Protein AF-A0A401PU73-F1 (afdb_monomer_lite)

Radius of gyration: 29.53 Å; chains: 1; bounding box: 86×48×71 Å

Sequence (253 aa):
MLCCGSWLEEDVGLSEEEKIQRYSVLSELYDLIGFHRKATFFKRVAAMQCVTPSIADPGWRACYKLLLETLPGCSLSLDPQDFSKGAHKGWPAVQMRLLHELVYASRRMGNPALAVRHLSFLLQTMLDFLSDQEKKEVSQSLENYTTKCPGTMEIIALPDGVKLPPVPLTKLPIVRSVMLLSLPPNLRPLKIKNTLSQSMSSKSPFIYSPIIAHNRGEERSKKIDFQWVQGDVCEVQLMVYNPMPFELRVENM

InterPro domains:
  IPR013935 Trs120/TRAPPC9 [PTHR21512] (14-253)
  IPR058564 Trs120/TRAPPC9, TPR region [PF26251] (15-145)

Foldseek 3Di:
DPPPVVVVVVCPPDDLVVQLVVLQVQLVVCVVVVVLLSSLVSLLVSLVSQAPPVDPDRPLVSSLVSLVVSQVSQVHDLDPVPLDPDDDDHDLVVNLVSLVSNLVSCVVVVNLQSNLQSLLVCCSRNVVVDDLVRLVVSVVSNVVSCVVPNHDQDWDADPVRDTRGHRDSQVPWAWPDKDWDAPDPVPADDPPDPPCPVDDPDDDVDPDDPCPPDCPDDPPDPDDPGDDDPPDDTDMDIDTDGSHPDDDDDDDD

Structure (mmCIF, N/CA/C/O backbone):
data_AF-A0A401PU73-F1
#
_entry.id   AF-A0A401PU73-F1
#
loop_
_atom_site.group_PDB
_atom_site.id
_atom_site.type_symbol
_atom_site.label_atom_id
_atom_site.label_alt_id
_atom_site.label_comp_id
_atom_site.label_asym_id
_atom_site.label_entity_id
_atom_site.label_seq_id
_atom_site.pdbx_PDB_ins_code
_atom_site.Cartn_x
_atom_site.Cartn_y
_atom_site.Cartn_z
_atom_site.occupancy
_atom_site.B_iso_or_equiv
_atom_site.auth_seq_id
_atom_site.auth_comp_id
_atom_site.auth_asym_id
_atom_site.auth_atom_id
_atom_site.pdbx_PDB_model_num
ATOM 1 N N . MET A 1 1 ? 25.160 -7.910 -0.073 1.00 41.50 1 MET A N 1
ATOM 2 C CA . MET A 1 1 ? 24.772 -6.784 -0.953 1.00 41.50 1 MET A CA 1
ATOM 3 C C . MET A 1 1 ? 25.978 -6.274 -1.765 1.00 41.50 1 MET A C 1
ATOM 5 O O . MET A 1 1 ? 26.080 -5.084 -1.997 1.00 41.50 1 MET A O 1
ATOM 9 N N . LEU A 1 2 ? 26.896 -7.154 -2.209 1.00 34.41 2 LEU A N 1
ATOM 10 C CA . LEU A 1 2 ? 28.201 -6.750 -2.775 1.00 34.41 2 LEU A CA 1
ATOM 11 C C . LEU A 1 2 ? 28.481 -7.259 -4.206 1.00 34.41 2 LEU A C 1
ATOM 13 O O . LEU A 1 2 ? 29.552 -7.003 -4.729 1.00 34.41 2 LEU A O 1
ATOM 17 N N . CYS A 1 3 ? 27.531 -7.917 -4.880 1.00 36.47 3 CYS A N 1
ATOM 18 C CA . CYS A 1 3 ? 27.738 -8.420 -6.254 1.00 36.47 3 CYS A CA 1
ATOM 19 C C . CYS A 1 3 ? 26.967 -7.638 -7.331 1.00 36.47 3 CYS A C 1
ATOM 21 O O . CYS A 1 3 ? 26.752 -8.161 -8.418 1.00 36.47 3 CYS A O 1
ATOM 23 N N . CYS A 1 4 ? 26.497 -6.422 -7.033 1.00 44.56 4 CYS A N 1
ATOM 24 C CA . CYS A 1 4 ? 25.738 -5.621 -8.002 1.00 44.56 4 CYS A CA 1
ATOM 25 C C . CYS A 1 4 ? 26.596 -4.593 -8.760 1.00 44.56 4 CYS A C 1
ATOM 27 O O . CYS A 1 4 ? 26.143 -4.074 -9.772 1.00 44.56 4 CYS A O 1
ATOM 29 N N . GLY A 1 5 ? 27.812 -4.301 -8.282 1.00 39.12 5 GLY A N 1
ATOM 30 C CA . GLY A 1 5 ? 28.681 -3.281 -8.881 1.00 39.12 5 GLY A CA 1
ATOM 31 C C . GLY A 1 5 ? 29.238 -3.674 -10.249 1.00 39.12 5 GLY A C 1
ATOM 32 O O . GLY A 1 5 ? 29.300 -2.837 -11.136 1.00 39.12 5 GLY A O 1
ATOM 33 N N . SER A 1 6 ? 29.550 -4.953 -10.456 1.00 40.78 6 SER A N 1
ATOM 34 C CA . SER A 1 6 ? 30.208 -5.431 -11.679 1.00 40.78 6 SER A CA 1
ATOM 35 C C . SER A 1 6 ? 29.290 -5.570 -12.900 1.00 40.78 6 SER A C 1
ATOM 37 O O . SER A 1 6 ? 29.789 -5.641 -14.012 1.00 40.78 6 SER A O 1
ATOM 39 N N . TRP A 1 7 ? 27.962 -5.576 -12.732 1.00 48.53 7 TRP A N 1
ATOM 40 C CA . TRP A 1 7 ? 27.023 -5.622 -13.869 1.00 48.53 7 TRP A CA 1
ATOM 41 C C . TRP A 1 7 ? 26.697 -4.236 -14.438 1.00 48.53 7 TRP A C 1
ATOM 43 O O . TRP A 1 7 ? 26.284 -4.136 -15.586 1.00 48.53 7 TRP A O 1
ATOM 53 N N . LEU A 1 8 ? 26.894 -3.172 -13.652 1.00 49.97 8 LEU A N 1
ATOM 54 C CA . LEU A 1 8 ? 26.668 -1.791 -14.097 1.00 49.97 8 LEU A CA 1
ATOM 55 C C . LEU A 1 8 ? 27.802 -1.271 -14.997 1.00 49.97 8 LEU A C 1
ATOM 57 O O . LEU A 1 8 ? 27.588 -0.331 -15.756 1.00 49.97 8 LEU A O 1
ATOM 61 N N . GLU A 1 9 ? 28.991 -1.879 -14.939 1.00 46.25 9 GLU A N 1
ATOM 62 C CA . GLU A 1 9 ? 30.140 -1.498 -15.775 1.00 46.25 9 GLU A CA 1
ATOM 63 C C . GLU A 1 9 ? 30.019 -1.984 -17.235 1.00 46.25 9 GLU A C 1
ATOM 65 O O . GLU A 1 9 ? 30.683 -1.437 -18.111 1.00 46.25 9 GLU A O 1
ATOM 70 N N . GLU A 1 10 ? 29.128 -2.940 -17.533 1.00 52.47 10 GLU A N 1
ATOM 71 C CA . GLU A 1 10 ? 28.855 -3.419 -18.903 1.00 52.47 10 GLU A CA 1
ATOM 72 C C . GLU A 1 10 ? 27.780 -2.607 -19.656 1.00 52.47 10 GLU A C 1
ATOM 74 O O . GLU A 1 10 ? 27.512 -2.885 -20.824 1.00 52.47 10 GLU A O 1
ATOM 79 N N . ASP A 1 11 ? 27.158 -1.603 -19.028 1.00 56.19 11 ASP A N 1
ATOM 80 C CA . ASP A 1 11 ? 26.091 -0.784 -19.638 1.00 56.19 11 ASP A CA 1
ATOM 81 C C . ASP A 1 11 ? 26.628 0.457 -20.391 1.00 56.19 11 ASP A C 1
ATOM 83 O O . ASP A 1 11 ? 25.865 1.342 -20.800 1.00 56.19 11 ASP A O 1
ATOM 87 N N . VAL A 1 12 ? 27.949 0.545 -20.582 1.00 55.62 12 VAL A N 1
ATOM 88 C CA . VAL A 1 12 ? 28.611 1.650 -21.287 1.00 55.62 12 VAL A CA 1
ATOM 89 C C . VAL A 1 12 ? 28.296 1.570 -22.786 1.00 55.62 12 VAL A C 1
ATOM 91 O O . VAL A 1 12 ? 28.894 0.789 -23.518 1.00 55.62 12 VAL A O 1
ATOM 94 N N . GLY A 1 13 ? 27.354 2.400 -23.242 1.00 70.12 13 GLY A N 1
ATOM 95 C CA . GLY A 1 13 ? 27.014 2.579 -24.661 1.00 70.12 13 GLY A CA 1
ATOM 96 C C . GLY A 1 13 ? 25.587 2.193 -25.061 1.00 70.12 13 GLY A C 1
ATOM 97 O O . GLY A 1 13 ? 25.205 2.472 -26.192 1.00 70.12 13 GLY A O 1
ATOM 98 N N . LEU A 1 14 ? 24.798 1.601 -24.157 1.00 78.56 14 LEU A N 1
ATOM 99 C CA . LEU A 1 14 ? 23.389 1.269 -24.411 1.00 78.56 14 LEU A CA 1
ATOM 100 C C . LEU A 1 14 ? 22.472 2.481 -24.205 1.00 78.56 14 LEU A C 1
ATOM 102 O O . LEU A 1 14 ? 22.686 3.272 -23.276 1.00 78.56 14 LEU A O 1
ATOM 106 N N . SER A 1 15 ? 21.414 2.580 -25.015 1.00 85.56 15 SER A N 1
ATOM 107 C CA . SER A 1 15 ? 20.316 3.523 -24.771 1.00 85.56 15 SER A CA 1
ATOM 108 C C . SER A 1 15 ? 19.558 3.158 -23.492 1.00 85.56 15 SER A C 1
ATOM 110 O O . SER A 1 15 ? 19.555 2.005 -23.055 1.00 85.56 15 SER A O 1
ATOM 112 N N . GLU A 1 16 ? 18.863 4.121 -22.891 1.00 85.56 16 GLU A N 1
ATOM 113 C CA . GLU A 1 16 ? 18.059 3.868 -21.689 1.00 85.56 16 GLU A CA 1
ATOM 114 C C . GLU A 1 16 ? 16.926 2.862 -21.959 1.00 85.56 16 GLU A C 1
ATOM 116 O O . GLU A 1 16 ? 16.656 1.991 -21.131 1.00 85.56 16 GLU A O 1
ATOM 121 N N . GLU A 1 17 ? 16.323 2.892 -23.150 1.00 86.69 17 GLU A N 1
ATOM 122 C CA . GLU A 1 17 ? 15.315 1.917 -23.579 1.00 86.69 17 GLU A CA 1
ATOM 123 C C . GLU A 1 17 ? 15.886 0.497 -23.651 1.00 86.69 17 GLU A C 1
ATOM 125 O O . GLU A 1 17 ? 15.244 -0.455 -23.202 1.00 86.69 17 GLU A O 1
ATOM 130 N N . GLU A 1 18 ? 17.108 0.349 -24.165 1.00 90.06 18 GLU A N 1
ATOM 131 C CA . GLU A 1 18 ? 17.790 -0.944 -24.262 1.00 90.06 18 GLU A CA 1
ATOM 132 C C . GLU A 1 18 ? 18.130 -1.487 -22.873 1.00 90.06 18 GLU A C 1
ATOM 134 O O . GLU A 1 18 ? 17.959 -2.681 -22.617 1.00 90.06 18 GLU A O 1
ATOM 139 N N . LYS A 1 19 ? 18.530 -0.617 -21.936 1.00 89.56 19 LYS A N 1
ATOM 140 C CA . LYS A 1 19 ? 18.742 -0.997 -20.531 1.00 89.56 19 LYS A CA 1
ATOM 141 C C . LYS A 1 19 ? 17.443 -1.487 -19.894 1.00 89.56 19 LYS A C 1
ATOM 143 O O . LYS A 1 19 ? 17.433 -2.554 -19.279 1.00 89.56 19 LYS A O 1
ATOM 148 N N . ILE A 1 20 ? 16.334 -0.759 -20.063 1.00 91.12 20 ILE A N 1
ATOM 149 C CA . ILE A 1 20 ? 15.015 -1.165 -19.545 1.00 91.12 20 ILE A CA 1
ATOM 150 C C . ILE A 1 20 ? 14.621 -2.538 -20.105 1.00 91.12 20 ILE A C 1
ATOM 152 O O . ILE A 1 20 ? 14.213 -3.419 -19.340 1.00 91.12 20 ILE A O 1
ATOM 156 N N . GLN A 1 21 ? 14.778 -2.750 -21.416 1.00 93.31 21 GLN A N 1
ATOM 157 C CA . GLN A 1 21 ? 14.490 -4.032 -22.061 1.00 93.31 21 GLN A CA 1
ATOM 158 C C . GLN A 1 21 ? 15.393 -5.153 -21.537 1.00 93.31 21 GLN A C 1
ATOM 160 O O . GLN A 1 21 ? 14.885 -6.206 -21.154 1.00 93.31 21 GLN A O 1
ATOM 165 N N . ARG A 1 22 ? 16.708 -4.922 -21.429 1.00 94.38 22 ARG A N 1
ATOM 166 C CA . ARG A 1 22 ? 17.675 -5.897 -20.900 1.00 94.38 22 ARG A CA 1
ATOM 167 C C . ARG A 1 22 ? 17.295 -6.356 -19.494 1.00 94.38 22 ARG A C 1
ATOM 169 O O . ARG A 1 22 ? 17.243 -7.559 -19.237 1.00 94.38 22 ARG A O 1
ATOM 176 N N . TYR A 1 23 ? 16.985 -5.423 -18.593 1.00 95.69 23 TYR A N 1
ATOM 177 C CA . TYR A 1 23 ? 16.576 -5.756 -17.226 1.00 95.69 23 TYR A CA 1
ATOM 178 C C . TYR A 1 23 ? 15.205 -6.446 -17.165 1.00 95.69 23 TYR A C 1
ATOM 180 O O . TYR A 1 23 ? 15.010 -7.329 -16.326 1.00 95.69 23 TYR A O 1
ATOM 188 N N . SER A 1 24 ? 14.279 -6.099 -18.062 1.00 94.88 24 SER A N 1
ATOM 189 C CA . SER A 1 24 ? 12.965 -6.751 -18.158 1.00 94.88 24 SER A CA 1
ATOM 190 C C . SER A 1 24 ? 13.091 -8.204 -18.627 1.00 94.88 24 SER A C 1
ATOM 192 O O . SER A 1 24 ? 12.595 -9.102 -17.951 1.00 94.88 24 SER A O 1
ATOM 194 N N . VAL A 1 25 ? 13.857 -8.460 -19.694 1.00 96.12 25 VAL A N 1
ATOM 195 C CA . VAL A 1 25 ? 14.141 -9.822 -20.186 1.00 96.12 25 VAL A CA 1
ATOM 196 C C . VAL A 1 25 ? 14.862 -10.642 -19.120 1.00 96.12 25 VAL A C 1
ATOM 198 O O . VAL A 1 25 ? 14.506 -11.789 -18.863 1.00 96.12 25 VAL A O 1
ATOM 201 N N . LEU A 1 26 ? 15.852 -10.056 -18.440 1.00 95.88 26 LEU A N 1
ATOM 202 C CA . LEU A 1 26 ? 16.562 -10.745 -17.366 1.00 95.88 26 LEU A CA 1
ATOM 203 C C . LEU A 1 26 ? 15.626 -11.111 -16.206 1.00 95.88 26 LEU A C 1
ATOM 205 O O . LEU A 1 26 ? 15.751 -12.193 -15.633 1.00 95.88 26 LEU A O 1
ATOM 209 N N . SER A 1 27 ? 14.677 -10.232 -15.871 1.00 96.50 27 SER A N 1
ATOM 210 C CA . SER A 1 27 ? 13.642 -10.523 -14.882 1.00 96.50 27 SER A CA 1
ATOM 211 C C . SER A 1 27 ? 12.795 -11.728 -15.283 1.00 96.50 27 SER A C 1
ATOM 213 O O . SER A 1 27 ? 12.674 -12.661 -14.491 1.00 96.50 27 SER A O 1
ATOM 215 N N . GLU A 1 28 ? 12.268 -11.736 -16.508 1.00 96.56 28 GLU A N 1
ATOM 216 C CA . GLU A 1 28 ? 11.439 -12.825 -17.036 1.00 96.56 28 GLU A CA 1
ATOM 217 C C . GLU A 1 28 ? 12.196 -14.154 -17.060 1.00 96.56 28 GLU A C 1
ATOM 219 O O . GLU A 1 28 ? 11.678 -15.169 -16.598 1.00 96.56 28 GLU A O 1
ATOM 224 N N . LEU A 1 29 ? 13.456 -14.149 -17.504 1.00 97.31 29 LEU A N 1
ATOM 225 C CA . LEU A 1 29 ? 14.309 -15.338 -17.491 1.00 97.31 29 LEU A CA 1
ATOM 226 C C . LEU A 1 29 ? 14.488 -15.891 -16.072 1.00 97.31 29 LEU A C 1
ATOM 228 O O . LEU A 1 29 ? 14.328 -17.091 -15.853 1.00 97.31 29 LEU A O 1
ATOM 232 N N . TYR A 1 30 ? 14.793 -15.035 -15.091 1.00 97.12 30 TYR A N 1
ATOM 233 C CA . TYR A 1 30 ? 14.907 -15.483 -13.701 1.00 97.12 30 TYR A CA 1
ATOM 234 C C . TYR A 1 30 ? 13.584 -15.999 -13.139 1.00 97.12 30 TYR A C 1
ATOM 236 O O . TYR A 1 30 ? 13.609 -16.911 -12.311 1.00 97.12 30 TYR A O 1
ATOM 244 N N . ASP A 1 31 ? 12.456 -15.437 -13.568 1.00 95.56 31 ASP A N 1
ATOM 245 C CA . ASP A 1 31 ? 11.134 -15.873 -13.131 1.00 95.56 31 ASP A CA 1
ATOM 246 C C . ASP A 1 31 ? 10.801 -17.264 -13.681 1.00 95.56 31 ASP A C 1
ATOM 248 O O . ASP A 1 31 ? 10.421 -18.148 -12.915 1.00 95.56 31 ASP A O 1
ATOM 252 N N . LEU A 1 32 ? 11.074 -17.500 -14.970 1.00 96.50 32 LEU A N 1
ATOM 253 C CA . LEU A 1 32 ? 10.904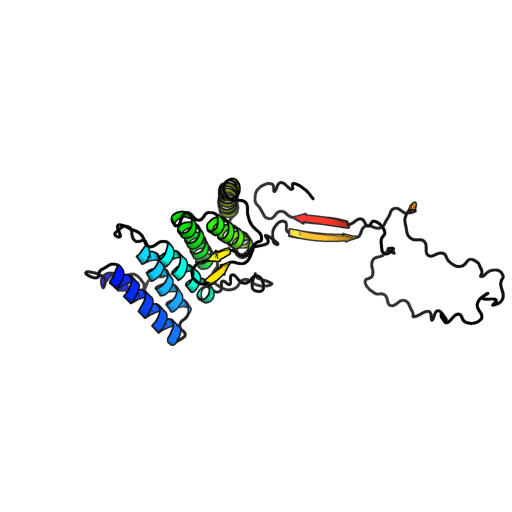 -18.798 -15.635 1.00 96.50 32 LEU A CA 1
ATOM 254 C C . LEU A 1 32 ? 11.776 -19.901 -15.021 1.00 96.50 32 LEU A C 1
ATOM 256 O O . LEU A 1 32 ? 11.356 -21.053 -14.944 1.00 96.50 32 LEU A O 1
ATOM 260 N N . ILE A 1 33 ? 12.980 -19.558 -14.557 1.00 96.00 33 ILE A N 1
ATOM 261 C CA . ILE A 1 33 ? 13.881 -20.494 -13.863 1.00 96.00 33 ILE A CA 1
ATOM 262 C C . ILE A 1 33 ? 13.405 -20.773 -12.417 1.00 96.00 33 ILE A C 1
ATOM 264 O O . ILE A 1 33 ? 13.850 -21.735 -11.792 1.00 96.00 33 ILE A O 1
ATOM 268 N N . GLY A 1 34 ? 12.501 -19.955 -11.865 1.00 93.25 34 GLY A N 1
ATOM 269 C CA . GLY A 1 34 ? 11.997 -20.067 -10.490 1.00 93.25 34 GLY A CA 1
ATOM 270 C C . GLY A 1 34 ? 12.772 -19.238 -9.455 1.00 93.25 34 GLY A C 1
ATOM 271 O O . GLY A 1 34 ? 12.546 -19.354 -8.249 1.00 93.25 34 GLY A O 1
ATOM 272 N N . PHE A 1 35 ? 13.682 -18.357 -9.883 1.00 94.19 35 PHE A N 1
ATOM 273 C CA . PHE A 1 35 ? 14.397 -17.427 -9.003 1.00 94.19 35 PHE A CA 1
ATOM 274 C C . PHE A 1 35 ? 13.626 -16.113 -8.806 1.00 94.19 35 PHE A C 1
ATOM 276 O O . PHE A 1 35 ? 14.139 -15.024 -9.077 1.00 94.19 35 PHE A O 1
ATOM 283 N N . HIS A 1 36 ? 12.422 -16.197 -8.235 1.00 93.25 36 HIS A N 1
ATOM 284 C CA . HIS A 1 36 ? 11.496 -15.063 -8.108 1.00 93.25 36 HIS A CA 1
ATOM 285 C C . HIS A 1 36 ? 12.108 -13.823 -7.439 1.00 93.25 36 HIS A C 1
ATOM 287 O O . HIS A 1 36 ? 11.931 -12.715 -7.923 1.00 93.25 36 HIS A O 1
ATOM 293 N N . ARG A 1 37 ? 12.924 -13.968 -6.381 1.00 91.50 37 ARG A N 1
ATOM 294 C CA . ARG A 1 37 ? 13.570 -12.804 -5.732 1.00 91.50 37 ARG A CA 1
ATOM 295 C C . ARG A 1 37 ? 14.529 -12.051 -6.660 1.00 91.50 37 ARG A C 1
ATOM 297 O O . ARG A 1 37 ? 14.606 -10.826 -6.592 1.00 91.50 37 ARG A O 1
ATOM 304 N N . LYS A 1 38 ? 15.273 -12.774 -7.505 1.00 93.62 38 LYS A N 1
ATOM 305 C CA . LYS A 1 38 ? 16.160 -12.162 -8.506 1.00 93.62 38 LYS A CA 1
ATOM 306 C C . LYS A 1 38 ? 15.336 -11.535 -9.624 1.00 93.62 38 LYS A C 1
ATOM 308 O O . LYS A 1 38 ? 15.618 -10.403 -10.001 1.00 93.62 38 LYS A O 1
ATOM 313 N N . ALA A 1 39 ? 14.287 -12.221 -10.075 1.00 95.88 39 ALA A N 1
ATOM 314 C CA . ALA A 1 39 ? 13.349 -11.683 -11.052 1.00 95.88 39 ALA A CA 1
ATOM 315 C C . ALA A 1 39 ? 12.768 -10.340 -10.586 1.00 95.88 39 ALA A C 1
ATOM 317 O O . ALA A 1 39 ? 12.861 -9.339 -11.295 1.00 95.88 39 ALA A O 1
ATOM 318 N N . THR A 1 40 ? 12.266 -10.281 -9.353 1.00 95.06 40 THR A N 1
ATOM 319 C CA . THR A 1 40 ? 11.743 -9.066 -8.716 1.00 95.06 40 THR A CA 1
ATOM 320 C C . THR A 1 40 ? 12.784 -7.961 -8.620 1.00 95.06 40 THR A C 1
ATOM 322 O O . THR A 1 40 ? 12.478 -6.805 -8.901 1.00 95.06 40 THR A O 1
ATOM 325 N N . PHE A 1 41 ? 14.020 -8.304 -8.250 1.00 95.12 41 PHE A N 1
ATOM 326 C CA . PHE A 1 41 ? 15.108 -7.336 -8.201 1.00 95.12 41 PHE A CA 1
ATOM 327 C C . PHE A 1 41 ? 15.330 -6.682 -9.570 1.00 95.12 41 PHE A C 1
ATOM 329 O O . PHE A 1 41 ? 15.293 -5.457 -9.659 1.00 95.12 41 PHE A O 1
ATOM 336 N N . PHE A 1 42 ? 15.486 -7.474 -10.634 1.00 96.25 42 PHE A N 1
ATOM 337 C CA . PHE A 1 42 ? 15.718 -6.938 -11.977 1.00 96.25 42 PHE A CA 1
ATOM 338 C C . PHE A 1 42 ? 14.506 -6.196 -12.542 1.00 96.25 42 PHE A C 1
ATOM 340 O O . PHE A 1 42 ? 14.684 -5.146 -13.151 1.00 96.25 42 PHE A O 1
ATOM 347 N N . LYS A 1 43 ? 13.277 -6.643 -12.250 1.00 97.00 43 LYS A N 1
ATOM 348 C CA . LYS A 1 43 ? 12.062 -5.904 -12.628 1.00 97.00 43 LYS A CA 1
ATOM 349 C C . LYS A 1 43 ? 11.994 -4.537 -11.953 1.00 97.00 43 LYS A C 1
ATOM 351 O O . LYS A 1 43 ? 11.684 -3.541 -12.598 1.00 97.00 43 LYS A O 1
ATOM 356 N N . ARG A 1 44 ? 12.341 -4.464 -10.665 1.00 96.38 44 ARG A N 1
ATOM 357 C CA . ARG A 1 44 ? 12.434 -3.192 -9.941 1.00 96.38 44 ARG A CA 1
ATOM 358 C C . ARG A 1 44 ? 13.537 -2.302 -10.515 1.00 96.38 44 ARG A C 1
ATOM 360 O O . ARG A 1 44 ? 13.329 -1.101 -10.623 1.00 96.38 44 ARG A O 1
ATOM 367 N N . VAL A 1 45 ? 14.688 -2.860 -10.903 1.00 95.25 45 VAL A N 1
ATOM 368 C CA . VAL A 1 45 ? 15.744 -2.093 -11.589 1.00 95.25 45 VAL A CA 1
ATOM 369 C C . VAL A 1 45 ? 15.223 -1.536 -12.916 1.00 95.25 45 VAL A C 1
ATOM 371 O O . VAL A 1 45 ? 15.348 -0.335 -13.128 1.00 95.25 45 VAL A O 1
ATOM 374 N N . ALA A 1 46 ? 14.560 -2.348 -13.746 1.00 95.56 46 ALA A N 1
ATOM 375 C CA . ALA A 1 46 ? 13.925 -1.887 -14.983 1.00 95.56 46 ALA A CA 1
ATOM 376 C C . ALA A 1 46 ? 12.932 -0.741 -14.722 1.00 95.56 46 ALA A C 1
ATOM 378 O O . ALA A 1 46 ? 12.967 0.275 -15.411 1.00 95.56 46 ALA A O 1
ATOM 379 N N . ALA A 1 47 ? 12.112 -0.859 -13.671 1.00 96.00 47 ALA A N 1
ATOM 380 C CA . ALA A 1 47 ? 11.181 0.188 -13.261 1.00 96.00 47 ALA A CA 1
ATOM 381 C C . ALA A 1 47 ? 11.888 1.510 -12.934 1.00 96.00 47 ALA A C 1
ATOM 383 O O . ALA A 1 47 ? 11.426 2.573 -13.344 1.00 96.00 47 ALA A O 1
ATOM 384 N N . MET A 1 48 ? 13.000 1.455 -12.196 1.00 94.31 48 MET A N 1
ATOM 385 C CA . MET A 1 48 ? 13.771 2.650 -11.844 1.00 94.31 48 MET A CA 1
ATOM 386 C C . MET A 1 48 ? 14.473 3.264 -13.058 1.00 94.31 48 MET A C 1
ATOM 388 O O . MET A 1 48 ? 14.589 4.485 -13.117 1.00 94.31 48 MET A O 1
ATOM 392 N N . GLN A 1 49 ? 14.876 2.449 -14.039 1.00 92.88 49 GLN A N 1
ATOM 393 C CA . GLN A 1 49 ? 15.472 2.947 -15.281 1.00 92.88 49 GLN A CA 1
ATOM 394 C C . GLN A 1 49 ? 14.483 3.766 -16.123 1.00 92.88 49 GLN A C 1
ATOM 396 O O . GLN A 1 49 ? 14.885 4.717 -16.781 1.00 92.88 49 GLN A O 1
ATOM 401 N N . CYS A 1 50 ? 13.173 3.500 -16.035 1.00 92.19 50 CYS A N 1
ATOM 402 C CA . CYS A 1 50 ? 12.152 4.323 -16.702 1.00 92.19 50 CYS A CA 1
ATOM 403 C C . CYS A 1 50 ? 12.134 5.792 -16.242 1.00 92.19 50 CYS A C 1
ATOM 405 O O . CYS A 1 50 ? 11.465 6.619 -16.863 1.00 92.19 50 CYS A O 1
ATOM 407 N N . VAL A 1 51 ? 12.777 6.110 -15.116 1.00 93.81 51 VAL A N 1
ATOM 408 C CA . VAL A 1 51 ? 12.733 7.431 -14.475 1.00 93.81 51 VAL A CA 1
ATOM 409 C C . VAL A 1 51 ? 14.127 7.973 -14.158 1.00 93.81 51 VAL A C 1
ATOM 411 O O . VAL A 1 51 ? 14.272 8.858 -13.309 1.00 93.81 51 VAL A O 1
ATOM 414 N N . THR A 1 52 ? 15.150 7.453 -14.838 1.00 90.69 52 THR A N 1
ATOM 415 C CA . THR A 1 52 ? 16.526 7.939 -14.724 1.00 90.69 52 THR A CA 1
ATOM 416 C C . THR A 1 52 ? 16.601 9.413 -15.147 1.00 90.69 52 THR A C 1
ATOM 418 O O . THR A 1 52 ? 15.971 9.796 -16.134 1.00 90.69 52 THR A O 1
ATOM 421 N N . PRO A 1 53 ? 17.375 10.267 -14.444 1.00 86.62 53 PRO A N 1
ATOM 422 C CA . PRO A 1 53 ? 17.476 11.697 -14.759 1.00 86.62 53 PRO A CA 1
ATOM 423 C C . PRO A 1 53 ? 17.980 12.033 -16.173 1.00 86.62 53 PRO A C 1
ATOM 425 O O . PRO A 1 53 ? 17.851 13.176 -16.597 1.00 86.62 53 PRO A O 1
ATOM 428 N N . SER A 1 54 ? 18.577 11.071 -16.880 1.00 83.75 54 SER A N 1
ATOM 429 C CA . SER A 1 54 ? 19.026 11.200 -18.272 1.00 83.75 54 SER A CA 1
ATOM 430 C C . SER A 1 54 ? 17.873 11.255 -19.280 1.00 83.75 54 SER A C 1
ATOM 432 O O . SER A 1 54 ? 18.066 11.745 -20.391 1.00 83.75 54 SER A O 1
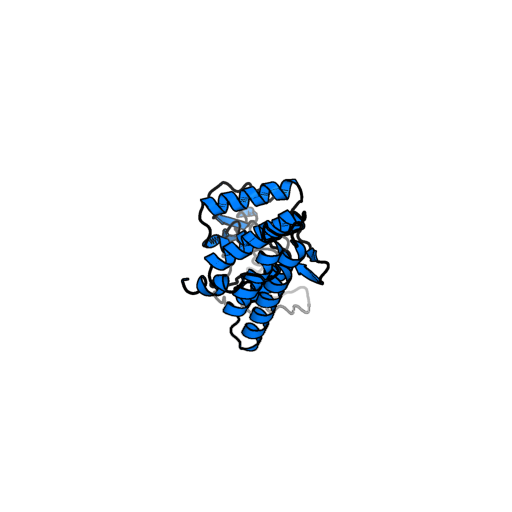ATOM 434 N N . ILE A 1 55 ? 16.681 10.777 -18.912 1.00 84.69 55 ILE A N 1
ATOM 435 C CA . ILE A 1 55 ? 15.503 10.742 -19.781 1.00 84.69 55 ILE A CA 1
ATOM 436 C C . ILE A 1 55 ? 14.756 12.077 -19.679 1.00 84.69 55 ILE A C 1
ATOM 438 O O . ILE A 1 55 ? 14.349 12.491 -18.592 1.00 84.69 55 ILE A O 1
ATOM 442 N N . ALA A 1 56 ? 14.540 12.738 -20.820 1.00 81.44 56 ALA A N 1
ATOM 443 C CA . ALA A 1 56 ? 13.863 14.036 -20.880 1.00 81.44 56 ALA A CA 1
ATOM 444 C C . ALA A 1 56 ? 12.387 13.976 -20.435 1.00 81.44 56 ALA A C 1
ATOM 446 O O . ALA A 1 56 ? 11.917 14.903 -19.776 1.00 81.44 56 ALA A O 1
ATOM 447 N N . ASP A 1 57 ? 11.678 12.885 -20.754 1.00 85.94 57 ASP A N 1
ATOM 448 C CA . ASP A 1 57 ? 10.303 12.623 -20.306 1.00 85.94 57 ASP A CA 1
ATOM 449 C C . ASP A 1 57 ? 10.211 11.293 -19.530 1.00 85.94 57 ASP A C 1
ATOM 451 O O . ASP A 1 57 ? 10.092 10.219 -20.126 1.00 85.94 57 ASP A O 1
ATOM 455 N N . PRO A 1 58 ? 10.325 11.326 -18.189 1.00 90.06 58 PRO A N 1
ATOM 456 C CA . PRO A 1 58 ? 10.322 10.123 -17.366 1.00 90.06 58 PRO A CA 1
ATOM 457 C C . PRO A 1 58 ? 9.007 9.332 -17.443 1.00 90.06 58 PRO A C 1
ATOM 459 O O . PRO A 1 58 ? 7.923 9.832 -17.125 1.00 90.06 58 PRO A O 1
ATOM 462 N N . GLY A 1 59 ? 9.113 8.034 -17.728 1.00 92.44 59 GLY A N 1
ATOM 463 C CA . GLY A 1 59 ? 7.995 7.101 -17.855 1.00 92.44 59 GLY A CA 1
ATOM 464 C C . GLY A 1 59 ? 7.393 6.662 -16.516 1.00 92.44 59 GLY A C 1
ATOM 465 O O . GLY A 1 59 ? 7.353 5.468 -16.220 1.00 92.44 59 GLY A O 1
ATOM 466 N N . TRP A 1 60 ? 6.883 7.591 -15.699 1.00 94.69 60 TRP A N 1
ATOM 467 C CA . TRP A 1 60 ? 6.356 7.294 -14.354 1.00 94.69 60 TRP A CA 1
ATOM 468 C C . TRP A 1 60 ? 5.228 6.258 -14.337 1.00 94.69 60 TRP A C 1
ATOM 470 O O . TRP A 1 60 ? 5.138 5.471 -13.397 1.00 94.69 60 TRP A O 1
ATOM 480 N N . ARG A 1 61 ? 4.391 6.216 -15.382 1.00 93.69 61 ARG A N 1
ATOM 481 C CA . ARG A 1 61 ? 3.335 5.197 -15.523 1.00 93.69 61 ARG A CA 1
ATOM 482 C C . ARG A 1 61 ? 3.918 3.793 -15.690 1.00 93.69 61 ARG A C 1
ATOM 484 O O . ARG A 1 61 ? 3.464 2.870 -15.020 1.00 93.69 61 ARG A O 1
ATOM 491 N N . ALA A 1 62 ? 4.932 3.648 -16.544 1.00 93.25 62 ALA A N 1
ATOM 492 C CA . ALA A 1 62 ? 5.625 2.380 -16.759 1.00 93.25 62 ALA A CA 1
ATOM 493 C C . ALA A 1 62 ? 6.398 1.955 -15.503 1.00 93.25 62 ALA A C 1
ATOM 495 O O . ALA A 1 62 ? 6.269 0.815 -15.063 1.00 93.25 62 ALA A O 1
ATOM 496 N N . CYS A 1 63 ? 7.105 2.897 -14.867 1.00 95.69 63 CYS A N 1
ATOM 497 C CA . CYS A 1 63 ? 7.776 2.686 -13.584 1.00 95.69 63 CYS A CA 1
ATOM 498 C C . CYS A 1 63 ? 6.804 2.132 -12.535 1.00 95.69 63 CYS A C 1
ATOM 500 O O . CYS A 1 63 ? 7.014 1.053 -11.989 1.00 95.69 63 CYS A O 1
ATOM 502 N N . TYR A 1 64 ? 5.693 2.831 -12.301 1.00 96.38 64 TYR A N 1
ATOM 503 C CA . TYR A 1 64 ? 4.687 2.425 -11.327 1.00 96.38 64 TYR A CA 1
ATOM 504 C C . TYR A 1 64 ? 4.102 1.036 -11.625 1.00 96.38 64 TYR A C 1
ATOM 506 O O . TYR A 1 64 ? 3.955 0.223 -10.712 1.00 96.38 64 TYR A O 1
ATOM 514 N N . LYS A 1 65 ? 3.809 0.739 -12.897 1.00 94.75 65 LYS A N 1
ATOM 515 C CA . LYS A 1 65 ? 3.318 -0.576 -13.323 1.00 94.75 65 LYS A CA 1
ATOM 516 C C . LYS A 1 65 ? 4.315 -1.687 -12.994 1.00 94.75 65 LYS A C 1
ATOM 518 O O . LYS A 1 65 ? 3.950 -2.657 -12.335 1.00 94.75 65 LYS A O 1
ATOM 523 N N . LEU A 1 66 ? 5.574 -1.520 -13.396 1.00 95.31 66 LEU A N 1
ATOM 524 C CA . LEU A 1 66 ? 6.627 -2.499 -13.129 1.00 95.31 66 LEU A CA 1
ATOM 525 C C . LEU A 1 66 ? 6.859 -2.680 -11.621 1.00 95.31 66 LEU A C 1
ATOM 527 O O . LEU A 1 66 ? 7.062 -3.804 -11.168 1.00 95.31 66 LEU A O 1
ATOM 531 N N . LEU A 1 67 ? 6.761 -1.611 -10.821 1.00 96.44 67 LEU A N 1
ATOM 532 C CA . LEU A 1 67 ? 6.813 -1.710 -9.358 1.00 96.44 67 LEU A CA 1
ATOM 533 C C . LEU A 1 67 ? 5.643 -2.531 -8.793 1.00 96.44 67 LEU A C 1
ATOM 535 O O . LEU A 1 67 ? 5.867 -3.360 -7.912 1.00 96.44 67 LEU A O 1
ATOM 539 N N . LEU A 1 68 ? 4.414 -2.378 -9.295 1.00 94.94 68 LEU A N 1
ATOM 540 C CA . LEU A 1 68 ? 3.290 -3.213 -8.848 1.00 94.94 68 LEU A CA 1
ATOM 541 C C . LEU A 1 68 ? 3.529 -4.702 -9.129 1.00 94.94 68 LEU A C 1
ATOM 543 O O . LEU A 1 68 ? 3.262 -5.542 -8.271 1.00 94.94 68 LEU A O 1
ATOM 547 N N . GLU A 1 69 ? 4.095 -5.032 -10.288 1.00 93.75 69 GLU A N 1
ATOM 548 C CA . GLU A 1 69 ? 4.439 -6.412 -10.650 1.00 93.75 69 GLU A CA 1
ATOM 549 C C . GLU A 1 69 ? 5.534 -7.022 -9.754 1.00 93.75 69 GLU A C 1
ATOM 551 O O . GLU A 1 69 ? 5.679 -8.242 -9.697 1.00 93.75 69 GLU A O 1
ATOM 556 N N . THR A 1 70 ? 6.300 -6.200 -9.028 1.00 95.00 70 THR A N 1
ATOM 557 C CA . THR A 1 70 ? 7.328 -6.681 -8.087 1.00 95.00 70 THR A CA 1
ATOM 558 C C . THR A 1 70 ? 6.757 -7.111 -6.731 1.00 95.00 70 THR A C 1
ATOM 560 O O . THR A 1 70 ? 7.416 -7.853 -6.000 1.00 95.00 70 THR A O 1
ATOM 563 N N . LEU A 1 71 ? 5.525 -6.708 -6.394 1.00 92.06 71 LEU A N 1
ATOM 564 C CA . LEU A 1 71 ? 4.924 -6.962 -5.079 1.00 92.06 71 LEU A CA 1
ATOM 565 C C . LEU A 1 71 ? 4.905 -8.455 -4.686 1.00 92.06 71 LEU A C 1
ATOM 567 O O . LEU A 1 71 ? 5.413 -8.766 -3.600 1.00 92.06 71 LEU A O 1
ATOM 571 N N . PRO A 1 72 ? 4.441 -9.398 -5.537 1.00 89.88 72 PRO A N 1
ATOM 572 C CA . PRO A 1 72 ? 4.350 -10.808 -5.151 1.00 89.88 72 PRO A CA 1
ATOM 573 C C . PRO A 1 72 ? 5.711 -11.424 -4.808 1.00 89.88 72 PRO A C 1
ATOM 575 O O . PRO A 1 72 ? 5.840 -12.158 -3.827 1.00 89.88 72 PRO A O 1
ATOM 578 N N . GLY A 1 73 ? 6.763 -11.079 -5.556 1.00 89.19 73 GLY A N 1
ATOM 579 C CA . GLY A 1 73 ? 8.106 -11.600 -5.297 1.00 89.19 73 GLY A CA 1
ATOM 580 C C . GLY A 1 73 ? 8.804 -10.962 -4.088 1.00 89.19 73 GLY A C 1
ATOM 581 O O . GLY A 1 73 ? 9.723 -11.555 -3.515 1.00 89.19 73 GLY A O 1
ATOM 582 N N . CYS A 1 74 ? 8.304 -9.817 -3.612 1.00 88.44 74 CYS A N 1
ATOM 583 C CA . CYS A 1 74 ? 8.613 -9.262 -2.293 1.00 88.44 74 CYS A CA 1
ATOM 584 C C . CYS A 1 74 ? 7.736 -9.839 -1.165 1.00 88.44 74 CYS A C 1
ATOM 586 O O . CYS A 1 74 ? 7.875 -9.407 -0.021 1.00 88.44 74 CYS A O 1
ATOM 588 N N . SER A 1 75 ? 6.861 -10.811 -1.452 1.00 88.50 75 SER A N 1
ATOM 589 C CA . SER A 1 75 ? 5.864 -11.348 -0.514 1.00 88.50 75 SER A CA 1
ATOM 590 C C . SER A 1 75 ? 4.867 -10.296 -0.009 1.00 88.50 75 SER A C 1
ATOM 592 O O . SER A 1 75 ? 4.422 -10.371 1.134 1.00 88.50 75 SER A O 1
ATOM 594 N N . LEU A 1 76 ? 4.527 -9.319 -0.855 1.00 88.38 76 LEU A N 1
ATOM 595 C CA . LEU A 1 76 ? 3.432 -8.375 -0.638 1.00 88.38 76 LEU A CA 1
ATOM 596 C C . LEU A 1 76 ? 2.256 -8.740 -1.545 1.00 88.38 76 LEU A C 1
ATOM 598 O O . LEU A 1 76 ? 2.437 -9.010 -2.731 1.00 88.38 76 LEU A O 1
ATOM 602 N N . SER A 1 77 ? 1.051 -8.699 -0.989 1.00 85.19 77 SER A N 1
ATOM 603 C CA . SER A 1 77 ? -0.198 -8.847 -1.731 1.00 85.19 77 SER A CA 1
ATOM 604 C C . SER A 1 77 ? -1.084 -7.654 -1.423 1.00 85.19 77 SER A C 1
ATOM 606 O O . SER A 1 77 ? -1.189 -7.234 -0.270 1.00 85.19 77 SER A O 1
ATOM 608 N N . LEU A 1 78 ? -1.694 -7.096 -2.464 1.00 83.12 78 LEU A N 1
ATOM 609 C CA . LEU A 1 78 ? -2.690 -6.042 -2.310 1.00 83.12 78 LEU A CA 1
ATOM 610 C C . LEU A 1 78 ? -4.072 -6.622 -2.002 1.00 83.12 78 LEU A C 1
ATOM 612 O O . LEU A 1 78 ? -4.966 -5.844 -1.706 1.00 83.12 78 LEU A O 1
ATOM 616 N N . ASP A 1 79 ? -4.268 -7.944 -2.057 1.00 78.75 79 ASP A N 1
ATOM 617 C CA . ASP A 1 79 ? -5.553 -8.568 -1.740 1.00 78.75 79 ASP A CA 1
ATOM 618 C C . ASP A 1 79 ? -5.892 -8.386 -0.245 1.00 78.75 79 ASP A C 1
ATOM 620 O O . ASP A 1 79 ? -5.088 -8.770 0.613 1.00 78.75 79 ASP A O 1
ATOM 624 N N . PRO A 1 80 ? -7.082 -7.855 0.109 1.00 73.25 80 PRO A N 1
ATOM 625 C CA . PRO A 1 80 ? -7.495 -7.703 1.497 1.00 73.25 80 PRO A CA 1
ATOM 626 C C . PRO A 1 80 ? -7.550 -9.015 2.282 1.00 73.25 80 PRO A C 1
ATOM 628 O O . PRO A 1 80 ? -7.456 -8.990 3.509 1.00 73.25 80 PRO A O 1
ATOM 631 N N . GLN A 1 81 ? -7.708 -10.164 1.615 1.00 67.19 81 GLN A N 1
ATOM 632 C CA . GLN A 1 81 ? -7.681 -11.472 2.279 1.00 67.19 81 GLN A CA 1
ATOM 633 C C . GLN A 1 81 ? -6.278 -11.875 2.733 1.00 67.19 81 GLN A C 1
ATOM 635 O O . GLN A 1 81 ? -6.142 -12.574 3.742 1.00 67.19 81 GLN A O 1
ATOM 640 N N . ASP A 1 82 ? -5.262 -11.380 2.030 1.00 68.44 82 ASP A N 1
ATOM 641 C CA . ASP A 1 82 ? -3.852 -11.602 2.329 1.00 68.44 82 ASP A CA 1
ATOM 642 C C . ASP A 1 82 ? -3.273 -10.534 3.264 1.00 68.44 82 ASP A C 1
ATOM 644 O O . ASP A 1 82 ? -2.132 -10.674 3.716 1.00 68.44 82 ASP A O 1
ATOM 648 N N . PHE A 1 83 ? -4.039 -9.481 3.591 1.00 65.88 83 PHE A N 1
ATOM 649 C CA . PHE A 1 83 ? -3.654 -8.517 4.621 1.00 65.88 83 PHE A CA 1
ATOM 650 C C . PHE A 1 83 ? -3.406 -9.293 5.915 1.00 65.88 83 PHE A C 1
ATOM 652 O O . PHE A 1 83 ? -4.321 -9.868 6.501 1.00 65.88 83 PHE A O 1
ATOM 659 N N . SER A 1 84 ? -2.132 -9.369 6.302 1.00 56.66 84 SER A N 1
ATOM 660 C CA . SER A 1 84 ? -1.567 -10.320 7.261 1.00 56.66 84 SER A CA 1
ATOM 661 C C . SER A 1 84 ? -2.519 -10.714 8.405 1.00 56.66 84 SER A C 1
ATOM 663 O O . SER A 1 84 ? -2.650 -9.986 9.388 1.00 56.66 84 SER A O 1
ATOM 665 N N . LYS A 1 85 ? -3.121 -11.908 8.324 1.00 56.66 85 LYS A N 1
ATOM 666 C CA . LYS A 1 85 ? -3.821 -12.573 9.443 1.00 56.66 85 LYS A CA 1
ATOM 667 C C . LYS A 1 85 ? -2.862 -13.442 10.279 1.00 56.66 85 LYS A C 1
ATOM 669 O O . LYS A 1 85 ? -3.238 -14.512 10.746 1.00 56.66 85 LYS A O 1
ATOM 674 N N . GLY A 1 86 ? -1.595 -13.042 10.418 1.00 62.53 86 GLY A N 1
ATOM 675 C CA . GLY A 1 86 ? -0.571 -13.864 11.070 1.00 62.53 86 GLY A CA 1
ATOM 676 C C . GLY A 1 86 ? 0.831 -13.255 11.043 1.00 62.53 86 GLY A C 1
ATOM 677 O O . GLY A 1 86 ? 0.987 -12.050 10.863 1.00 62.53 86 GLY A O 1
ATOM 678 N N . ALA A 1 87 ? 1.852 -14.101 11.224 1.00 66.94 87 ALA A N 1
ATOM 679 C CA . ALA A 1 87 ? 3.255 -13.691 11.215 1.00 66.94 87 ALA A CA 1
ATOM 680 C C . ALA A 1 87 ? 3.661 -13.074 9.865 1.00 66.94 87 ALA A C 1
ATOM 682 O O . ALA A 1 87 ? 3.351 -13.613 8.799 1.00 66.94 87 ALA A O 1
ATOM 683 N N . HIS A 1 88 ? 4.365 -11.944 9.928 1.00 83.00 88 HIS A N 1
ATOM 684 C CA . HIS A 1 88 ? 4.846 -11.207 8.765 1.00 83.00 88 HIS A CA 1
ATOM 685 C C . HIS A 1 88 ? 5.732 -12.077 7.856 1.00 83.00 88 HIS A C 1
ATOM 687 O O . HIS A 1 88 ? 6.608 -12.800 8.334 1.00 83.00 88 HIS A O 1
ATOM 693 N N . LYS A 1 89 ? 5.539 -11.978 6.535 1.00 84.12 89 LYS A N 1
ATOM 694 C CA . LYS A 1 89 ? 6.321 -12.707 5.524 1.00 84.12 89 LYS A CA 1
ATOM 695 C C . LYS A 1 89 ? 7.148 -11.735 4.687 1.00 84.12 89 LYS A C 1
ATOM 697 O O . LYS A 1 89 ? 6.662 -10.679 4.305 1.00 84.12 89 LYS A O 1
ATOM 702 N N . GLY A 1 90 ? 8.370 -12.135 4.340 1.00 86.56 90 GLY A N 1
ATOM 703 C CA . GLY A 1 90 ? 9.277 -11.332 3.515 1.00 86.56 90 GLY A CA 1
ATOM 704 C C . GLY A 1 90 ? 10.223 -10.450 4.332 1.00 86.56 90 GLY A C 1
ATOM 705 O O . GLY A 1 90 ? 10.382 -10.642 5.535 1.00 86.56 90 GLY A O 1
ATOM 706 N N . TRP A 1 91 ? 10.897 -9.521 3.651 1.00 90.62 91 TRP A N 1
ATOM 707 C CA . TRP A 1 91 ? 11.923 -8.653 4.238 1.00 90.62 91 TRP A CA 1
ATOM 708 C C . TRP A 1 91 ? 11.363 -7.241 4.447 1.00 90.62 91 TRP A C 1
ATOM 710 O O . TRP A 1 91 ? 11.234 -6.515 3.455 1.00 90.62 91 TRP A O 1
ATOM 720 N N . PRO A 1 92 ? 11.092 -6.815 5.698 1.00 91.69 92 PRO A N 1
ATOM 721 C CA . PRO A 1 92 ? 10.420 -5.546 5.970 1.00 91.69 92 PRO A CA 1
ATOM 722 C C . PRO A 1 92 ? 11.100 -4.340 5.323 1.00 91.69 92 PRO A C 1
ATOM 724 O O . PRO A 1 92 ? 10.445 -3.533 4.674 1.00 91.69 92 PRO A O 1
ATOM 727 N N . ALA A 1 93 ? 12.430 -4.253 5.407 1.00 92.69 93 ALA A N 1
ATOM 728 C CA . ALA A 1 93 ? 13.187 -3.145 4.824 1.00 92.69 93 ALA A CA 1
ATOM 729 C C . ALA A 1 93 ? 13.003 -3.022 3.297 1.00 92.69 93 ALA A C 1
ATOM 731 O O . ALA A 1 93 ? 12.904 -1.918 2.766 1.00 92.69 93 ALA A O 1
ATOM 732 N N . VAL A 1 94 ? 12.928 -4.151 2.580 1.00 92.81 94 VAL A N 1
ATOM 733 C CA . VAL A 1 94 ? 12.719 -4.160 1.120 1.00 92.81 94 VAL A CA 1
ATOM 734 C C . VAL A 1 94 ? 11.282 -3.773 0.784 1.00 92.81 94 VAL A C 1
ATOM 736 O O .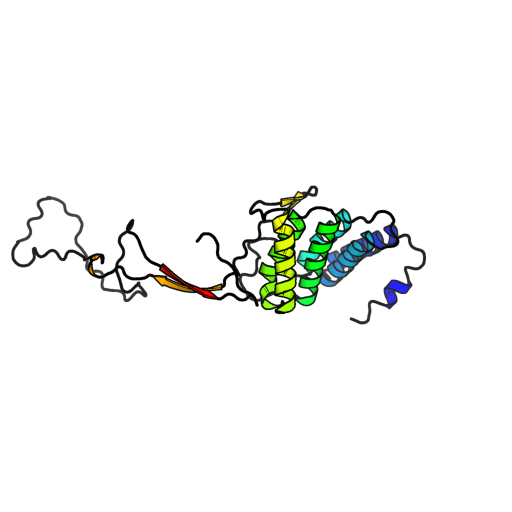 VAL A 1 94 ? 11.052 -2.994 -0.136 1.00 92.81 94 VAL A O 1
ATOM 739 N N . GLN A 1 95 ? 10.323 -4.290 1.548 1.00 94.25 95 GLN A N 1
ATOM 740 C CA . GLN A 1 95 ? 8.902 -4.017 1.365 1.00 94.25 95 GLN A CA 1
ATOM 741 C C . GLN A 1 95 ? 8.563 -2.551 1.639 1.00 94.25 95 GLN A C 1
ATOM 743 O O . GLN A 1 95 ? 7.941 -1.914 0.796 1.00 94.25 95 GLN A O 1
ATOM 748 N N . MET A 1 96 ? 9.038 -1.984 2.754 1.00 94.25 96 MET A N 1
ATOM 749 C CA . MET A 1 96 ? 8.868 -0.560 3.066 1.00 94.25 96 MET A CA 1
ATOM 750 C C . MET A 1 96 ? 9.446 0.315 1.956 1.00 94.25 96 MET A C 1
ATOM 752 O O . MET A 1 96 ? 8.776 1.229 1.481 1.00 94.25 96 MET A O 1
ATOM 756 N N . ARG A 1 97 ? 10.655 -0.004 1.475 1.00 95.38 97 ARG A N 1
ATOM 757 C CA . ARG A 1 97 ? 11.278 0.729 0.370 1.00 95.38 97 ARG A CA 1
ATOM 758 C C . ARG A 1 97 ? 10.433 0.688 -0.905 1.00 95.38 97 ARG A C 1
ATOM 760 O O . ARG A 1 97 ? 10.202 1.735 -1.502 1.00 95.38 97 ARG A O 1
ATOM 767 N N . LEU A 1 98 ? 9.950 -0.491 -1.297 1.00 95.94 98 LEU A N 1
ATOM 768 C CA . LEU A 1 98 ? 9.098 -0.652 -2.477 1.00 95.94 98 LEU A CA 1
ATOM 769 C C . LEU A 1 98 ? 7.783 0.133 -2.347 1.00 95.94 98 LEU A C 1
ATOM 771 O O . LEU A 1 98 ? 7.351 0.793 -3.289 1.00 95.94 98 LEU A O 1
ATOM 775 N N . LEU A 1 99 ? 7.160 0.104 -1.169 1.00 95.94 99 LEU A N 1
ATOM 776 C CA . LEU A 1 99 ? 5.940 0.860 -0.894 1.00 95.94 99 LEU A CA 1
ATOM 777 C C . LEU A 1 99 ? 6.178 2.375 -0.951 1.00 95.94 99 LEU A C 1
ATOM 779 O O . LEU A 1 99 ? 5.388 3.092 -1.561 1.00 95.94 99 LEU A O 1
ATOM 783 N N . HIS A 1 100 ? 7.289 2.871 -0.402 1.00 96.69 100 HIS A N 1
ATOM 784 C CA . HIS A 1 100 ? 7.677 4.276 -0.553 1.00 96.69 100 HIS A CA 1
ATOM 785 C C . HIS A 1 100 ? 7.934 4.659 -2.016 1.00 96.69 100 HIS A C 1
ATOM 787 O O . HIS A 1 100 ? 7.561 5.756 -2.431 1.00 96.69 100 HIS A O 1
ATOM 793 N N . GLU A 1 101 ? 8.510 3.765 -2.819 1.00 97.00 101 GLU A N 1
ATOM 794 C CA . GLU A 1 101 ? 8.708 3.977 -4.257 1.00 97.00 101 GLU A CA 1
ATOM 795 C C . GLU A 1 101 ? 7.374 4.038 -5.017 1.00 97.00 101 GLU A C 1
ATOM 797 O O . GLU A 1 101 ? 7.198 4.923 -5.853 1.00 97.00 101 GLU A O 1
ATOM 802 N N . LEU A 1 102 ? 6.388 3.202 -4.669 1.00 96.75 102 LEU A N 1
ATOM 803 C CA . LEU A 1 102 ? 5.021 3.289 -5.206 1.00 96.75 102 LEU A CA 1
ATOM 804 C C . LEU A 1 102 ? 4.324 4.600 -4.815 1.00 96.75 102 LEU A C 1
ATOM 806 O O . LEU A 1 102 ? 3.679 5.244 -5.650 1.00 96.75 102 LEU A O 1
ATOM 810 N N . VAL A 1 103 ? 4.476 5.036 -3.561 1.00 96.75 103 VAL A N 1
ATOM 811 C CA . VAL A 1 103 ? 3.989 6.344 -3.093 1.00 96.75 103 VAL A CA 1
ATOM 812 C C . VAL A 1 103 ? 4.661 7.475 -3.874 1.00 96.75 103 VAL A C 1
ATOM 814 O O . VAL A 1 103 ? 4.004 8.431 -4.276 1.00 96.75 103 VAL A O 1
ATOM 817 N N . TYR A 1 104 ? 5.963 7.384 -4.124 1.00 95.75 104 TYR A N 1
ATOM 818 C CA . TYR A 1 104 ? 6.681 8.400 -4.880 1.00 95.75 104 TYR A CA 1
ATOM 819 C C . TYR A 1 104 ? 6.247 8.436 -6.352 1.00 95.75 104 TYR A C 1
ATOM 821 O O . TYR A 1 104 ? 5.894 9.500 -6.862 1.00 95.75 104 TYR A O 1
ATOM 829 N N . ALA A 1 105 ? 6.184 7.282 -7.019 1.00 96.19 105 ALA A N 1
ATOM 830 C CA . ALA A 1 105 ? 5.772 7.182 -8.415 1.00 96.19 105 ALA A CA 1
ATOM 831 C C . ALA A 1 105 ? 4.326 7.665 -8.627 1.00 96.19 105 ALA A C 1
ATOM 833 O O . ALA A 1 105 ? 4.067 8.445 -9.543 1.00 96.19 105 ALA A O 1
ATOM 834 N N . SER A 1 106 ? 3.396 7.309 -7.734 1.00 95.06 106 SER A N 1
ATOM 835 C CA . SER A 1 106 ? 2.008 7.798 -7.795 1.00 95.06 106 SER A CA 1
ATOM 836 C C . SER A 1 106 ? 1.895 9.323 -7.683 1.00 95.06 106 SER A C 1
ATOM 838 O O . SER A 1 106 ? 1.112 9.936 -8.413 1.00 95.06 106 SER A O 1
ATOM 840 N N . ARG A 1 107 ? 2.724 9.958 -6.840 1.00 93.62 107 ARG A N 1
ATOM 841 C CA . ARG A 1 107 ? 2.815 11.427 -6.755 1.00 93.62 107 ARG A CA 1
ATOM 842 C C . ARG A 1 107 ? 3.310 12.031 -8.066 1.00 93.62 107 ARG A C 1
ATOM 844 O O . ARG A 1 107 ? 2.733 13.006 -8.537 1.00 93.62 107 ARG A O 1
ATOM 851 N N . ARG A 1 108 ? 4.354 11.453 -8.666 1.00 94.94 108 ARG A N 1
ATOM 852 C CA . ARG A 1 108 ? 4.924 11.929 -9.938 1.00 94.94 108 ARG A CA 1
ATOM 853 C C . ARG A 1 108 ? 3.972 11.747 -11.121 1.00 94.94 108 ARG A C 1
ATOM 855 O O . ARG A 1 108 ? 4.000 12.555 -12.038 1.00 94.94 108 ARG A O 1
ATOM 862 N N . MET A 1 109 ? 3.085 10.754 -11.061 1.00 93.69 109 MET A N 1
ATOM 863 C CA . MET A 1 109 ? 1.978 10.576 -12.009 1.00 93.69 109 MET A CA 1
ATOM 864 C C . MET A 1 109 ? 0.828 11.580 -11.819 1.00 93.69 109 MET A C 1
ATOM 866 O O . MET A 1 109 ? -0.121 11.556 -12.601 1.00 93.69 109 MET A O 1
ATOM 870 N N . GLY A 1 110 ? 0.863 12.420 -10.779 1.00 91.69 110 GLY A N 1
ATOM 871 C CA . GLY A 1 110 ? -0.201 13.379 -10.480 1.00 91.69 110 GLY A CA 1
ATOM 872 C C . GLY A 1 110 ? -1.486 12.740 -9.945 1.00 91.69 110 GLY A C 1
ATOM 873 O O . GLY A 1 110 ? -2.538 13.369 -10.002 1.00 91.69 110 GLY A O 1
ATOM 874 N N . ASN A 1 111 ? -1.427 11.506 -9.428 1.00 91.44 111 ASN A N 1
ATOM 875 C CA . ASN A 1 111 ? -2.593 10.807 -8.888 1.00 91.44 111 ASN A CA 1
ATOM 876 C C . ASN A 1 111 ? -2.488 10.669 -7.354 1.00 91.44 111 ASN A C 1
ATOM 878 O O . ASN A 1 111 ? -1.947 9.675 -6.855 1.00 91.44 111 ASN A O 1
ATOM 882 N N . PRO A 1 112 ? -2.995 11.649 -6.580 1.00 91.50 112 PRO A N 1
ATOM 883 C CA . PRO A 1 112 ? -2.904 11.628 -5.121 1.00 91.50 112 PRO A CA 1
ATOM 884 C C . PRO A 1 112 ? -3.721 10.497 -4.483 1.00 91.50 112 PRO A C 1
ATOM 886 O O . PRO A 1 112 ? -3.335 10.017 -3.422 1.00 91.50 112 PRO A O 1
ATOM 889 N N . ALA A 1 113 ? -4.791 10.014 -5.127 1.00 93.19 113 ALA A N 1
ATOM 890 C CA . ALA A 1 113 ? -5.596 8.908 -4.604 1.00 93.19 113 ALA A CA 1
ATOM 891 C C . ALA A 1 113 ? -4.780 7.608 -4.491 1.00 93.19 113 ALA A C 1
ATOM 893 O O . ALA A 1 113 ? -4.903 6.873 -3.510 1.00 93.19 113 ALA A O 1
ATOM 894 N N . LEU A 1 114 ? -3.887 7.355 -5.456 1.00 94.31 114 LEU A N 1
ATOM 895 C CA . LEU A 1 114 ? -2.939 6.240 -5.393 1.00 94.31 114 LEU A CA 1
ATOM 896 C C . LEU A 1 114 ? -1.931 6.414 -4.250 1.00 94.31 114 LEU A C 1
ATOM 898 O O . LEU A 1 114 ? -1.646 5.454 -3.538 1.00 94.31 114 LEU A O 1
ATOM 902 N N . ALA A 1 115 ? -1.423 7.632 -4.041 1.00 95.06 115 ALA A N 1
ATOM 903 C CA . ALA A 1 115 ? -0.492 7.914 -2.950 1.00 95.06 115 ALA A CA 1
ATOM 904 C C . ALA A 1 115 ? -1.143 7.681 -1.577 1.00 95.06 115 ALA A C 1
ATOM 906 O O . ALA A 1 115 ? -0.539 7.031 -0.726 1.00 95.06 115 ALA A O 1
ATOM 907 N N . VAL A 1 116 ? -2.387 8.141 -1.388 1.00 95.50 116 VAL A N 1
ATOM 908 C CA . VAL A 1 116 ? -3.196 7.855 -0.191 1.00 95.50 116 VAL A CA 1
ATOM 909 C C . VAL A 1 116 ? -3.347 6.346 -0.012 1.00 95.50 116 VAL A C 1
ATOM 911 O O . VAL A 1 116 ? -3.040 5.832 1.058 1.00 95.50 116 VAL A O 1
ATOM 914 N N . ARG A 1 117 ? -3.730 5.615 -1.069 1.00 94.81 117 ARG A N 1
ATOM 915 C CA . ARG A 1 117 ? -3.932 4.160 -1.015 1.00 94.81 117 ARG A CA 1
ATOM 916 C C . ARG A 1 117 ? -2.676 3.407 -0.569 1.00 94.81 117 ARG A C 1
ATOM 918 O O . ARG A 1 117 ? -2.769 2.550 0.307 1.00 94.81 117 ARG A O 1
ATOM 925 N N . HIS A 1 118 ? -1.513 3.746 -1.125 1.00 95.44 118 HIS A N 1
ATOM 926 C CA . HIS A 1 118 ? -0.239 3.102 -0.780 1.00 95.44 118 HIS A CA 1
ATOM 927 C C . HIS A 1 118 ? 0.288 3.502 0.597 1.00 95.44 118 HIS A C 1
ATOM 929 O O . HIS A 1 118 ? 0.848 2.658 1.290 1.00 95.44 118 HIS A O 1
ATOM 935 N N . LEU A 1 119 ? 0.080 4.749 1.030 1.00 95.62 119 LEU A N 1
ATOM 936 C CA . LEU A 1 119 ? 0.417 5.183 2.391 1.00 95.62 119 LEU A CA 1
ATOM 937 C C . LEU A 1 119 ? -0.456 4.475 3.433 1.00 95.62 119 LEU A C 1
ATOM 939 O O . LEU A 1 119 ? 0.065 3.977 4.429 1.00 95.62 119 LEU A O 1
ATOM 943 N N . SER A 1 120 ? -1.765 4.368 3.185 1.00 94.19 120 SER A N 1
ATOM 944 C CA . SER A 1 120 ? -2.668 3.586 4.032 1.00 94.19 120 SER A CA 1
ATOM 945 C C . SER A 1 120 ? -2.253 2.116 4.071 1.00 94.19 120 SER A C 1
ATOM 947 O O . SER A 1 120 ? -2.225 1.524 5.147 1.00 94.19 120 SER A O 1
ATOM 949 N N . PHE A 1 121 ? -1.884 1.535 2.924 1.00 93.62 121 PHE A N 1
ATOM 950 C CA . PHE A 1 121 ? -1.389 0.160 2.855 1.00 93.62 121 PHE A CA 1
ATOM 951 C C . PHE A 1 121 ? -0.107 -0.028 3.670 1.00 93.62 121 PHE A C 1
ATOM 953 O O . PHE A 1 121 ? -0.042 -0.944 4.484 1.00 93.62 121 PHE A O 1
ATOM 960 N N . LEU A 1 122 ? 0.863 0.881 3.536 1.00 94.06 122 LEU A N 1
ATOM 961 C CA . LEU A 1 122 ? 2.106 0.860 4.305 1.00 94.06 122 LEU A CA 1
ATOM 962 C C . LEU A 1 122 ? 1.848 0.930 5.814 1.00 94.06 122 LEU A C 1
ATOM 964 O O . LEU A 1 122 ? 2.422 0.132 6.552 1.00 94.06 122 LEU A O 1
ATOM 968 N N . LEU A 1 123 ? 0.956 1.814 6.276 1.00 92.88 123 LEU A N 1
ATOM 969 C CA . LEU A 1 123 ? 0.572 1.856 7.691 1.00 92.88 123 LEU A CA 1
ATOM 970 C C . LEU A 1 123 ? -0.102 0.556 8.131 1.00 92.88 123 LEU A C 1
ATOM 972 O O . LEU A 1 123 ? 0.218 0.037 9.190 1.00 92.88 123 LEU A O 1
ATOM 976 N N . GLN A 1 124 ? -1.003 -0.003 7.326 1.00 90.19 124 GLN A N 1
ATOM 977 C CA . GLN A 1 124 ? -1.730 -1.219 7.683 1.00 90.19 124 GLN A CA 1
ATOM 978 C C . GLN A 1 124 ? -0.821 -2.460 7.744 1.00 90.19 124 GLN A C 1
ATOM 980 O O . GLN A 1 124 ? -0.981 -3.307 8.629 1.00 90.19 124 GLN A O 1
ATOM 985 N N . THR A 1 125 ? 0.138 -2.604 6.825 1.00 89.31 125 THR A N 1
ATOM 986 C CA . THR A 1 125 ? 0.979 -3.809 6.746 1.00 89.31 125 THR A CA 1
ATOM 987 C C . THR A 1 125 ? 2.281 -3.693 7.523 1.00 89.31 125 THR A C 1
ATOM 989 O O . THR A 1 125 ? 2.697 -4.683 8.121 1.00 89.31 125 THR A O 1
ATOM 992 N N . MET A 1 126 ? 2.897 -2.508 7.563 1.00 91.81 126 MET A N 1
ATOM 993 C CA . MET A 1 126 ? 4.250 -2.310 8.095 1.00 91.81 126 MET A CA 1
ATOM 994 C C . MET A 1 126 ? 4.296 -1.626 9.466 1.00 91.81 126 MET A C 1
ATOM 996 O O . MET A 1 126 ? 5.392 -1.355 9.943 1.00 91.81 126 MET A O 1
ATOM 1000 N N . LEU A 1 127 ? 3.152 -1.377 10.123 1.00 90.94 127 LEU A N 1
ATOM 1001 C CA . LEU A 1 127 ? 3.074 -0.624 11.390 1.00 90.94 127 LEU A CA 1
ATOM 1002 C C . LEU A 1 127 ? 4.103 -1.047 12.449 1.00 90.94 127 LEU A C 1
ATOM 1004 O O . LEU A 1 127 ? 4.689 -0.194 13.112 1.00 90.94 127 LEU A O 1
ATOM 1008 N N . ASP A 1 128 ? 4.311 -2.358 12.590 1.00 90.75 128 ASP A N 1
ATOM 1009 C CA . ASP A 1 128 ? 5.177 -2.963 13.608 1.00 90.75 128 ASP A CA 1
ATOM 1010 C C . ASP A 1 128 ? 6.678 -2.817 13.290 1.00 90.75 128 ASP A C 1
ATOM 1012 O O . ASP A 1 128 ? 7.519 -3.022 14.161 1.00 90.75 128 ASP A O 1
ATOM 1016 N N . PHE A 1 129 ? 7.018 -2.466 12.046 1.00 92.94 129 PHE A N 1
ATOM 1017 C CA . PHE A 1 129 ? 8.393 -2.302 11.563 1.00 92.94 129 PHE A CA 1
ATOM 1018 C C . PHE A 1 129 ? 8.813 -0.839 11.417 1.00 92.94 129 PHE A C 1
ATOM 1020 O O . PHE A 1 129 ? 10.001 -0.575 11.247 1.00 92.94 129 PHE A O 1
ATOM 1027 N N . LEU A 1 130 ? 7.860 0.093 11.475 1.00 93.75 130 LEU A N 1
ATOM 1028 C CA . LEU A 1 130 ? 8.128 1.525 11.406 1.00 93.75 130 LEU A CA 1
ATOM 1029 C C . LEU A 1 130 ? 8.601 2.039 12.768 1.00 93.75 130 LEU A C 1
ATOM 1031 O O . LEU A 1 130 ? 7.970 1.789 13.800 1.00 93.75 130 LEU A O 1
ATOM 1035 N N . SER A 1 131 ? 9.674 2.822 12.760 1.00 95.75 131 SER A N 1
ATOM 1036 C CA . SER A 1 131 ? 10.071 3.636 13.906 1.00 95.75 131 SER A CA 1
ATOM 1037 C C . SER A 1 131 ? 9.022 4.709 14.211 1.00 95.75 131 SER A C 1
ATOM 1039 O O . SER A 1 131 ? 8.213 5.084 13.361 1.00 95.75 131 SER A O 1
ATOM 1041 N N . ASP A 1 132 ? 9.050 5.262 15.423 1.00 95.94 132 ASP A N 1
ATOM 1042 C CA . ASP A 1 132 ? 8.126 6.339 15.796 1.00 95.94 132 ASP A CA 1
ATOM 1043 C C . ASP A 1 132 ? 8.282 7.582 14.908 1.00 95.94 132 ASP A C 1
ATOM 1045 O O . ASP A 1 132 ? 7.303 8.272 14.616 1.00 95.94 132 ASP A O 1
ATOM 1049 N N . GLN A 1 133 ? 9.493 7.848 14.420 1.00 96.12 133 GLN A N 1
ATOM 1050 C CA . GLN A 1 133 ? 9.722 8.933 13.474 1.00 96.12 133 GLN A CA 1
ATOM 1051 C C . GLN A 1 133 ? 9.066 8.639 12.117 1.00 96.12 133 GLN A C 1
ATOM 1053 O O . GLN A 1 133 ? 8.309 9.466 11.612 1.00 96.12 133 GLN A O 1
ATOM 1058 N N . GLU A 1 134 ? 9.261 7.440 11.562 1.00 95.69 134 GLU A N 1
ATOM 1059 C CA . GLU A 1 134 ? 8.636 7.048 10.291 1.00 95.69 134 GLU A CA 1
ATOM 1060 C C . GLU A 1 134 ? 7.106 7.015 10.397 1.00 95.69 134 GLU A C 1
ATOM 1062 O O . GLU A 1 134 ? 6.413 7.487 9.497 1.00 95.69 134 GLU A O 1
ATOM 1067 N N . LYS A 1 135 ? 6.553 6.540 11.523 1.00 95.81 135 LYS A N 1
ATOM 1068 C CA . LYS A 1 135 ? 5.106 6.595 11.789 1.00 95.81 135 LYS A CA 1
ATOM 1069 C C . LYS A 1 135 ? 4.574 8.026 11.712 1.00 95.81 135 LYS A C 1
ATOM 1071 O O . LYS A 1 135 ? 3.512 8.235 11.121 1.00 95.81 135 LYS A O 1
ATOM 1076 N N . LYS A 1 136 ? 5.289 9.008 12.276 1.00 95.81 136 LYS A N 1
ATOM 1077 C CA . LYS A 1 136 ? 4.925 10.434 12.178 1.00 95.81 136 LYS A CA 1
ATOM 1078 C C . LYS A 1 136 ? 4.986 10.924 10.737 1.00 95.81 136 LYS A C 1
ATOM 1080 O O . LYS A 1 136 ? 4.018 11.502 10.260 1.00 95.81 136 LYS A O 1
ATOM 1085 N N . GLU A 1 137 ? 6.076 10.657 10.028 1.00 96.06 137 GLU A N 1
ATOM 1086 C CA . GLU A 1 137 ? 6.283 11.135 8.654 1.00 96.06 137 GLU A CA 1
ATOM 1087 C C . GLU A 1 137 ? 5.271 10.560 7.657 1.00 96.06 137 GLU A C 1
ATOM 1089 O O . GLU A 1 137 ? 4.731 11.284 6.812 1.00 96.06 137 GLU A O 1
ATOM 1094 N N . VAL A 1 138 ? 4.980 9.262 7.769 1.00 96.06 138 VAL A N 1
ATOM 1095 C CA . VAL A 1 138 ? 3.979 8.578 6.945 1.00 96.06 138 VAL A CA 1
ATOM 1096 C C . VAL A 1 138 ? 2.586 9.122 7.245 1.00 96.06 138 VAL A C 1
ATOM 1098 O O . VAL A 1 138 ? 1.842 9.414 6.310 1.00 96.06 138 VAL A O 1
ATOM 1101 N N . SER A 1 139 ? 2.244 9.308 8.522 1.00 95.06 139 SER A N 1
ATOM 1102 C CA . SER A 1 139 ? 0.928 9.823 8.919 1.00 95.06 139 SER A CA 1
ATOM 1103 C C . SER A 1 139 ? 0.732 11.277 8.509 1.00 95.06 139 SER A C 1
ATOM 1105 O O . SER A 1 139 ? -0.301 11.604 7.937 1.00 95.06 139 SER A O 1
ATOM 1107 N N . GLN A 1 140 ? 1.748 12.126 8.690 1.00 95.06 140 GLN A N 1
ATOM 1108 C CA . GLN A 1 140 ? 1.718 13.515 8.234 1.00 95.06 140 GLN A CA 1
ATOM 1109 C C . GLN A 1 140 ? 1.609 13.595 6.711 1.00 95.06 140 GLN A C 1
ATOM 1111 O O . GLN A 1 140 ? 0.871 14.415 6.172 1.00 95.06 140 GLN A O 1
ATOM 1116 N N . SER A 1 141 ? 2.330 12.728 5.991 1.00 94.81 141 SER A N 1
ATOM 1117 C CA . SER A 1 141 ? 2.186 12.625 4.540 1.00 94.81 141 SER A CA 1
ATOM 1118 C C . SER A 1 141 ? 0.759 12.245 4.161 1.00 94.81 141 SER A C 1
ATOM 1120 O O . SER A 1 141 ? 0.192 12.868 3.268 1.00 94.81 141 SER A O 1
ATOM 1122 N N . LEU A 1 142 ? 0.181 11.242 4.826 1.00 94.31 142 LEU A N 1
ATOM 1123 C CA . LEU A 1 142 ? -1.180 10.787 4.568 1.00 94.31 142 LEU A CA 1
ATOM 1124 C C . LEU A 1 142 ? -2.192 11.912 4.812 1.00 94.31 142 LEU A C 1
ATOM 1126 O O . LEU A 1 142 ? -2.975 12.191 3.911 1.00 94.31 142 LEU A O 1
ATOM 1130 N N . GLU A 1 143 ? -2.105 12.606 5.948 1.00 92.94 143 GLU A N 1
ATOM 1131 C CA . GLU A 1 143 ? -2.915 13.787 6.275 1.00 92.94 143 GLU A CA 1
ATOM 1132 C C . GLU A 1 143 ? -2.795 14.874 5.194 1.00 92.94 143 GLU A C 1
ATOM 1134 O O . GLU A 1 143 ? -3.788 15.361 4.653 1.00 92.94 143 GLU A O 1
ATOM 1139 N N . ASN A 1 144 ? -1.569 15.193 4.774 1.00 93.31 144 ASN A N 1
ATOM 1140 C CA . ASN A 1 144 ? -1.328 16.185 3.729 1.00 93.31 144 ASN A CA 1
ATOM 1141 C C . ASN A 1 144 ? -1.976 15.806 2.387 1.00 93.31 144 ASN A C 1
ATOM 1143 O O . ASN A 1 144 ? -2.405 16.693 1.649 1.00 93.31 144 ASN A O 1
ATOM 1147 N N . TYR A 1 145 ? -2.054 14.518 2.038 1.00 92.19 145 TYR A N 1
ATOM 1148 C CA . TYR A 1 145 ? -2.752 14.092 0.821 1.00 92.19 145 TYR A CA 1
ATOM 1149 C C . TYR A 1 145 ? -4.264 14.033 0.998 1.00 92.19 145 TYR A C 1
ATOM 1151 O O . TYR A 1 145 ? -4.981 14.409 0.067 1.00 92.19 145 TYR A O 1
ATOM 1159 N N . THR A 1 146 ? -4.755 13.616 2.165 1.00 92.75 146 THR A N 1
ATOM 1160 C CA . THR A 1 146 ? -6.195 13.506 2.416 1.00 92.75 146 THR A CA 1
ATOM 1161 C C . THR A 1 146 ? -6.893 14.860 2.468 1.00 92.75 146 THR A C 1
ATOM 1163 O O . THR A 1 146 ? -8.061 14.932 2.098 1.00 92.75 146 THR A O 1
ATOM 1166 N N . THR A 1 147 ? -6.178 15.948 2.788 1.00 89.94 147 THR A N 1
ATOM 1167 C CA . THR A 1 147 ? -6.711 17.320 2.636 1.00 89.94 147 THR A CA 1
ATOM 1168 C C . THR A 1 147 ? -7.078 17.669 1.190 1.00 89.94 147 THR A C 1
ATOM 1170 O O . THR A 1 147 ? -8.003 18.443 0.961 1.00 89.94 147 THR A O 1
ATOM 1173 N N . LYS A 1 148 ? -6.366 17.107 0.202 1.00 87.56 148 LYS A N 1
ATOM 1174 C CA . LYS A 1 148 ? -6.585 17.370 -1.233 1.00 87.56 148 LYS A CA 1
ATOM 1175 C C . LYS A 1 148 ? -7.504 16.345 -1.884 1.00 87.56 148 LYS A C 1
ATOM 1177 O O . LYS A 1 148 ? -8.230 16.672 -2.815 1.00 87.56 148 LYS A O 1
ATOM 1182 N N . CYS A 1 149 ? -7.414 15.095 -1.444 1.00 87.50 149 CYS A N 1
ATOM 1183 C CA . CYS A 1 149 ? -8.177 13.978 -1.976 1.00 87.50 149 CYS A CA 1
ATOM 1184 C C . CYS A 1 149 ? -8.597 13.084 -0.808 1.00 87.50 149 CYS A C 1
ATOM 1186 O O . CYS A 1 149 ? -7.741 12.359 -0.293 1.00 87.50 149 CYS A O 1
ATOM 1188 N N . PRO A 1 150 ? -9.876 13.091 -0.394 1.00 85.88 150 PRO A N 1
ATOM 1189 C CA . PRO A 1 150 ? -10.313 12.261 0.718 1.00 85.88 150 PRO A CA 1
ATOM 1190 C C . PRO A 1 150 ? -10.023 10.785 0.430 1.00 85.88 150 PRO A C 1
ATOM 1192 O O . PRO A 1 150 ? -10.057 10.328 -0.718 1.00 85.88 150 PRO A O 1
ATOM 1195 N N . GLY A 1 151 ? -9.719 10.030 1.485 1.00 82.50 151 GLY A N 1
ATOM 1196 C CA . GLY A 1 151 ? -9.582 8.583 1.376 1.00 82.50 151 GLY A CA 1
ATOM 1197 C C . GLY A 1 151 ? -10.909 7.967 0.938 1.00 82.50 151 GLY A C 1
ATOM 1198 O O . GLY A 1 151 ? -11.943 8.233 1.543 1.00 82.50 151 GLY A O 1
ATOM 1199 N N . THR A 1 152 ? -10.884 7.149 -0.113 1.00 85.06 152 THR A N 1
ATOM 1200 C CA . THR A 1 152 ? -12.064 6.410 -0.581 1.00 85.06 152 THR A CA 1
ATOM 1201 C C . THR A 1 152 ? -11.985 4.940 -0.180 1.00 85.06 152 THR A C 1
ATOM 1203 O O . THR A 1 152 ? -10.907 4.337 -0.223 1.00 85.06 152 THR A O 1
ATOM 1206 N N . MET A 1 153 ? -13.139 4.365 0.168 1.00 86.69 153 MET A N 1
ATOM 1207 C CA . MET A 1 153 ? -13.325 2.926 0.390 1.00 86.69 153 MET A CA 1
ATOM 1208 C C . MET A 1 153 ? -13.668 2.172 -0.903 1.00 86.69 153 MET A C 1
ATOM 1210 O O . MET A 1 153 ? -13.876 0.961 -0.883 1.00 86.69 153 MET A O 1
ATOM 1214 N N . GLU A 1 154 ? -13.693 2.863 -2.042 1.00 89.25 154 GLU A N 1
ATOM 1215 C CA . GLU A 1 154 ? -13.926 2.254 -3.346 1.00 89.25 154 GLU A CA 1
ATOM 1216 C C . GLU A 1 154 ? -12.655 1.607 -3.913 1.00 89.25 154 GLU A C 1
ATOM 1218 O O . GLU A 1 154 ? -11.513 1.932 -3.552 1.00 89.25 154 GLU A O 1
ATOM 1223 N N . ILE A 1 155 ? -12.856 0.665 -4.832 1.00 90.12 155 ILE A N 1
ATOM 1224 C CA . ILE A 1 155 ? -11.773 0.050 -5.596 1.00 90.12 155 ILE A CA 1
ATOM 1225 C C . ILE A 1 155 ? -11.271 1.070 -6.619 1.00 90.12 155 ILE A C 1
ATOM 1227 O O . ILE A 1 155 ? -12.049 1.584 -7.417 1.00 90.12 155 ILE A O 1
ATOM 1231 N N . ILE A 1 156 ? -9.962 1.321 -6.641 1.00 91.19 156 ILE A N 1
ATOM 1232 C CA . ILE A 1 156 ? -9.355 2.171 -7.669 1.00 91.19 156 ILE A CA 1
ATOM 1233 C C . ILE A 1 156 ? -8.982 1.274 -8.849 1.00 91.19 156 ILE A C 1
ATOM 1235 O O . ILE A 1 156 ? -8.081 0.441 -8.738 1.00 91.19 156 ILE A O 1
ATOM 1239 N N . ALA A 1 157 ? -9.682 1.428 -9.971 1.00 90.56 157 ALA A N 1
ATOM 1240 C CA . ALA A 1 157 ? -9.350 0.745 -11.215 1.00 90.56 157 ALA A CA 1
ATOM 1241 C C . ALA A 1 157 ? -8.300 1.549 -11.993 1.00 90.56 157 ALA A C 1
ATOM 1243 O O . ALA A 1 157 ? -8.489 2.735 -12.266 1.00 90.56 157 ALA A O 1
ATOM 1244 N N . LEU A 1 158 ? -7.192 0.903 -12.350 1.00 88.12 158 LEU A N 1
ATOM 1245 C CA . LEU A 1 158 ? -6.194 1.473 -13.246 1.00 88.12 158 LEU A CA 1
ATOM 1246 C C . LEU A 1 158 ? -6.527 1.156 -14.713 1.00 88.12 158 LEU A C 1
ATOM 1248 O O . LEU A 1 158 ? -7.176 0.142 -14.979 1.00 88.12 158 LEU A O 1
ATOM 1252 N N . PRO A 1 159 ? -6.042 1.975 -15.671 1.00 81.38 159 PRO A N 1
ATOM 1253 C CA . PRO A 1 159 ? -6.259 1.756 -17.107 1.00 81.38 159 PRO A CA 1
ATOM 1254 C C . PRO A 1 159 ? -5.841 0.363 -17.595 1.00 81.38 159 PRO A C 1
ATOM 1256 O O . PRO A 1 159 ? -6.475 -0.204 -18.476 1.00 81.38 159 PRO A O 1
ATOM 1259 N N . ASP A 1 160 ? -4.825 -0.217 -16.959 1.00 76.75 160 ASP A N 1
ATOM 1260 C CA . ASP A 1 160 ? -4.257 -1.522 -17.305 1.00 76.75 160 ASP A CA 1
ATOM 1261 C C . ASP A 1 160 ? -5.052 -2.706 -16.711 1.00 76.75 160 ASP A C 1
ATOM 1263 O O . ASP A 1 160 ? -4.580 -3.840 -16.701 1.00 76.75 160 ASP A O 1
ATOM 1267 N N . GLY A 1 161 ? -6.242 -2.456 -16.154 1.00 81.25 161 GLY A N 1
ATOM 1268 C CA . GLY A 1 161 ? -7.120 -3.472 -15.563 1.00 81.25 161 GLY A CA 1
ATOM 1269 C C . GLY A 1 161 ? -6.761 -3.881 -14.130 1.00 81.25 161 GLY A C 1
ATOM 1270 O O . GLY A 1 161 ? -7.539 -4.585 -13.483 1.00 81.25 161 GLY A O 1
ATOM 1271 N N . VAL A 1 162 ? -5.628 -3.408 -13.597 1.00 86.00 162 VAL A N 1
ATOM 1272 C CA . VAL A 1 162 ? -5.244 -3.622 -12.195 1.00 86.00 162 VAL A CA 1
ATOM 1273 C C . VAL A 1 162 ? -6.223 -2.895 -11.276 1.00 86.00 162 VAL A C 1
ATOM 1275 O O . VAL A 1 162 ? -6.487 -1.704 -11.437 1.00 86.00 162 VAL A O 1
ATOM 1278 N N . LYS A 1 163 ? -6.752 -3.610 -10.285 1.00 90.31 163 LYS A N 1
ATOM 1279 C CA . LYS A 1 163 ? -7.683 -3.076 -9.289 1.00 90.31 163 LYS A CA 1
ATOM 1280 C C . LYS A 1 163 ? -6.979 -2.969 -7.945 1.00 90.31 163 LYS A C 1
ATOM 1282 O O . LYS A 1 163 ? -6.487 -3.968 -7.432 1.00 90.31 163 LYS A O 1
ATOM 1287 N N . LEU A 1 164 ? -6.955 -1.773 -7.367 1.00 91.12 164 LEU A N 1
ATOM 1288 C CA . LEU A 1 164 ? -6.450 -1.554 -6.015 1.00 91.12 164 LEU A CA 1
ATOM 1289 C C . LEU A 1 164 ? -7.619 -1.572 -5.029 1.00 91.12 164 LEU A C 1
ATOM 1291 O O . LEU A 1 164 ? -8.479 -0.683 -5.079 1.00 91.12 164 LEU A O 1
ATOM 1295 N N . PRO A 1 165 ? -7.672 -2.554 -4.127 1.00 91.00 165 PRO A N 1
ATOM 1296 C CA . PRO A 1 165 ? -8.746 -2.669 -3.156 1.00 91.00 165 PRO A CA 1
ATOM 1297 C C . PRO A 1 165 ? -8.586 -1.638 -2.034 1.00 91.00 165 PRO A C 1
ATOM 1299 O O . PRO A 1 165 ? -7.507 -1.058 -1.875 1.00 91.00 165 PRO A O 1
ATOM 1302 N N . PRO A 1 166 ? -9.658 -1.336 -1.287 1.00 90.69 166 PRO A N 1
ATOM 1303 C CA . PRO A 1 166 ? -9.591 -0.430 -0.146 1.00 90.69 166 PRO A CA 1
ATOM 1304 C C . PRO A 1 166 ? -8.720 -0.993 0.972 1.00 90.69 166 PRO A C 1
ATOM 1306 O O . PRO A 1 166 ? -8.627 -2.205 1.163 1.00 90.69 166 PRO A O 1
ATOM 1309 N N . VAL A 1 167 ? -8.109 -0.087 1.733 1.00 90.25 167 VAL A N 1
ATOM 1310 C CA . VAL A 1 167 ? -7.287 -0.436 2.892 1.00 90.25 167 VAL A CA 1
ATOM 1311 C C . VAL A 1 167 ? -7.997 0.055 4.150 1.00 90.25 167 VAL A C 1
ATOM 1313 O O . VAL A 1 167 ? -7.821 1.214 4.531 1.00 90.25 167 VAL A O 1
ATOM 1316 N N . PRO A 1 168 ? -8.817 -0.789 4.798 1.00 83.81 168 PRO A N 1
ATOM 1317 C CA . PRO A 1 168 ? -9.332 -0.462 6.114 1.00 83.81 168 PRO A CA 1
ATOM 1318 C C . PRO A 1 168 ? -8.152 -0.491 7.095 1.00 83.81 168 PRO A C 1
ATOM 1320 O O . PRO A 1 168 ? -7.460 -1.504 7.201 1.00 83.81 168 PRO A O 1
ATOM 1323 N N . LEU A 1 169 ? -7.894 0.619 7.790 1.00 87.31 169 LEU A N 1
ATOM 1324 C CA . LEU A 1 169 ? -6.822 0.748 8.787 1.00 87.31 169 LEU A CA 1
ATOM 1325 C C . LEU A 1 169 ? -7.164 -0.023 10.078 1.00 87.31 169 LEU A C 1
ATOM 1327 O O . LEU A 1 169 ? -7.198 0.538 11.166 1.00 87.31 169 LEU A O 1
ATOM 1331 N N . THR A 1 170 ? -7.451 -1.322 9.979 1.00 85.94 170 THR A N 1
ATOM 1332 C CA . THR A 1 170 ? -7.961 -2.142 11.091 1.00 85.94 170 THR A CA 1
ATOM 1333 C C . THR A 1 170 ? -6.957 -2.359 12.221 1.00 85.94 170 THR A C 1
ATOM 1335 O O . THR A 1 170 ? -7.331 -2.885 13.267 1.00 85.94 170 THR A O 1
ATOM 1338 N N . LYS A 1 171 ? -5.684 -1.988 12.032 1.00 82.94 171 LYS A N 1
ATOM 1339 C CA . LYS A 1 171 ? -4.679 -1.986 13.104 1.00 82.94 171 LYS A CA 1
ATOM 1340 C C . LYS A 1 171 ? -4.699 -0.708 13.955 1.00 82.94 171 LYS A C 1
ATOM 1342 O O . LYS A 1 171 ? -3.914 -0.611 14.897 1.00 82.94 171 LYS A O 1
ATOM 1347 N N . LEU A 1 172 ? -5.560 0.264 13.642 1.00 87.06 172 LEU A N 1
ATOM 1348 C CA . LEU A 1 172 ? -5.618 1.567 14.303 1.00 87.06 172 LEU A CA 1
ATOM 1349 C C . LEU A 1 172 ? -7.067 1.946 14.678 1.00 87.06 172 LEU A C 1
ATOM 1351 O O . LEU A 1 172 ? -7.899 2.079 13.783 1.00 87.06 172 LEU A O 1
ATOM 1355 N N . PRO A 1 173 ? -7.375 2.196 15.966 1.00 87.00 173 PRO A N 1
ATOM 1356 C CA . PRO A 1 173 ? -6.600 1.824 17.154 1.00 87.00 173 PRO A CA 1
ATOM 1357 C C . PRO A 1 173 ? -6.682 0.310 17.438 1.00 87.00 173 PRO A C 1
ATOM 1359 O O . PRO A 1 173 ? -7.569 -0.390 16.954 1.00 87.00 173 PRO A O 1
ATOM 1362 N N . ILE A 1 174 ? -5.768 -0.215 18.259 1.00 88.56 174 ILE A N 1
ATOM 1363 C CA . ILE A 1 174 ? -5.756 -1.638 18.628 1.00 88.56 174 ILE A CA 1
ATOM 1364 C C . ILE A 1 174 ? -6.777 -1.881 19.740 1.00 88.56 174 ILE A C 1
ATOM 1366 O O . ILE A 1 174 ? -6.631 -1.360 20.846 1.00 88.56 174 ILE A O 1
ATOM 1370 N N . VAL A 1 175 ? -7.775 -2.726 19.487 1.00 88.38 175 VAL A N 1
ATOM 1371 C CA . VAL A 1 175 ? -8.730 -3.162 20.515 1.00 88.38 175 VAL A CA 1
ATOM 1372 C C . VAL A 1 175 ? -8.049 -4.143 21.476 1.00 88.38 175 VAL A C 1
ATOM 1374 O O . VAL A 1 175 ? -7.587 -5.207 21.069 1.00 88.38 175 VAL A O 1
ATOM 1377 N N . ARG A 1 176 ? -7.978 -3.785 22.763 1.00 89.00 176 ARG A N 1
ATOM 1378 C CA . ARG A 1 176 ? -7.401 -4.604 23.844 1.00 89.00 176 ARG A CA 1
ATOM 1379 C C . ARG A 1 176 ? -8.434 -5.508 24.498 1.00 89.00 176 ARG A C 1
ATOM 1381 O O . ARG A 1 176 ? -8.140 -6.669 24.765 1.00 89.00 176 ARG A O 1
ATOM 1388 N N . SER A 1 177 ? -9.627 -4.985 24.758 1.00 88.06 177 SER A N 1
ATOM 1389 C CA . SER A 1 177 ? -10.737 -5.773 25.284 1.00 88.06 177 SER A CA 1
ATOM 1390 C C . SER A 1 177 ? -12.076 -5.195 24.850 1.00 88.06 177 SER A C 1
ATOM 1392 O O . SER A 1 177 ? -12.228 -3.988 24.660 1.00 88.06 177 SER A O 1
ATOM 1394 N N . VAL A 1 178 ? -13.040 -6.097 24.701 1.00 89.12 178 VAL A N 1
ATOM 1395 C CA . VAL A 1 178 ? -14.454 -5.785 24.519 1.00 89.12 178 VAL A CA 1
ATOM 1396 C C . VAL A 1 178 ? -15.174 -6.446 25.681 1.00 89.12 178 VAL A C 1
ATOM 1398 O O . VAL A 1 178 ? -15.073 -7.663 25.852 1.00 89.12 178 VAL A O 1
ATOM 1401 N N . MET A 1 179 ? -15.863 -5.659 26.495 1.00 87.69 179 MET A N 1
ATOM 1402 C CA . MET A 1 179 ? -16.618 -6.155 27.635 1.00 87.69 179 MET A CA 1
ATOM 1403 C C . MET A 1 179 ? -18.068 -5.730 27.499 1.00 87.69 179 MET A C 1
ATOM 1405 O O . MET A 1 179 ? -18.376 -4.553 27.342 1.00 87.69 179 MET A O 1
ATOM 1409 N N . LEU A 1 180 ? -18.965 -6.704 27.572 1.00 86.00 180 LEU A N 1
ATOM 1410 C CA . LEU A 1 180 ? -20.384 -6.417 27.669 1.00 86.00 180 LEU A CA 1
ATOM 1411 C C . LEU A 1 180 ? -20.686 -5.976 29.097 1.00 86.00 180 LEU A C 1
ATOM 1413 O O . LEU A 1 180 ? -20.316 -6.669 30.048 1.00 86.00 180 LEU A O 1
ATOM 1417 N N . LEU A 1 181 ? -21.354 -4.839 29.242 1.00 85.56 181 LEU A N 1
ATOM 1418 C CA . LEU A 1 181 ? -21.752 -4.328 30.542 1.00 85.56 181 LEU A CA 1
ATOM 1419 C C . LEU A 1 181 ? -23.171 -4.799 30.870 1.00 85.56 181 LEU A C 1
ATOM 1421 O O . LEU A 1 181 ? -24.078 -4.807 30.034 1.00 85.56 181 LEU A O 1
ATOM 1425 N N . SER A 1 182 ? -23.352 -5.242 32.115 1.00 83.69 182 SER A N 1
ATOM 1426 C CA . SER A 1 182 ? -24.672 -5.613 32.614 1.00 83.69 182 SER A CA 1
ATOM 1427 C C . SER A 1 182 ? -25.523 -4.358 32.744 1.00 83.69 182 SER A C 1
ATOM 1429 O O . SER A 1 182 ? -25.049 -3.375 33.318 1.00 83.69 182 SER A O 1
ATOM 1431 N N . LEU A 1 183 ? -26.791 -4.429 32.348 1.00 82.25 183 LEU A N 1
ATOM 1432 C CA . LEU A 1 183 ? -27.731 -3.348 32.623 1.00 82.25 183 LEU A CA 1
ATOM 1433 C C . LEU A 1 183 ? -27.798 -3.040 34.135 1.00 82.25 183 LEU A C 1
ATOM 1435 O O . LEU A 1 183 ? -27.609 -3.951 34.963 1.00 82.25 183 LEU A O 1
ATOM 1439 N N . PRO A 1 184 ? -28.087 -1.780 34.512 1.00 82.50 184 PRO A N 1
ATOM 1440 C CA . PRO A 1 184 ? -28.371 -1.400 35.891 1.00 82.50 184 PRO A CA 1
ATOM 1441 C C . PRO A 1 184 ? -29.418 -2.327 36.529 1.00 82.50 184 PRO A C 1
ATOM 1443 O O . PRO A 1 184 ? -30.323 -2.773 35.823 1.00 82.50 184 PRO A O 1
ATOM 1446 N N . PRO A 1 185 ? -29.349 -2.633 37.841 1.00 81.56 185 PRO A N 1
ATOM 1447 C CA . PRO A 1 185 ? -30.200 -3.646 38.481 1.00 81.56 185 PRO A CA 1
ATOM 1448 C C . PRO A 1 185 ? -31.707 -3.484 38.239 1.00 81.56 185 PRO A C 1
ATOM 1450 O O . PRO A 1 185 ? -32.420 -4.477 38.146 1.00 81.56 185 PRO A O 1
ATOM 1453 N N . ASN A 1 186 ? -32.179 -2.246 38.102 1.00 79.75 186 ASN A N 1
ATOM 1454 C CA . ASN A 1 186 ? -33.566 -1.876 37.813 1.00 79.75 186 ASN A CA 1
ATOM 1455 C C . ASN A 1 186 ? -34.009 -2.142 36.362 1.00 79.75 186 ASN A C 1
ATOM 1457 O O . ASN A 1 186 ? -35.205 -2.201 36.105 1.00 79.75 186 ASN A O 1
ATOM 1461 N N . LEU A 1 187 ? -33.065 -2.291 35.431 1.00 79.19 187 LEU A N 1
ATOM 1462 C CA . LEU A 1 187 ? -33.298 -2.611 34.018 1.00 79.19 187 LEU A CA 1
ATOM 1463 C C . LEU A 1 187 ? -32.856 -4.038 33.673 1.00 79.19 187 LEU A C 1
ATOM 1465 O O . LEU A 1 187 ? -32.937 -4.454 32.520 1.00 79.19 187 LEU A O 1
ATOM 1469 N N . ARG A 1 188 ? -32.357 -4.802 34.654 1.00 78.56 188 ARG A N 1
ATOM 1470 C CA . ARG A 1 188 ? -31.934 -6.177 34.405 1.00 78.56 188 ARG A CA 1
ATOM 1471 C C . ARG A 1 188 ? -33.147 -7.036 34.065 1.00 78.56 188 ARG A C 1
ATOM 1473 O O . ARG A 1 188 ? -34.136 -6.997 34.800 1.00 78.56 188 ARG A O 1
ATOM 1480 N N . PRO A 1 189 ? -33.053 -7.878 33.026 1.00 76.81 189 PRO A N 1
ATOM 1481 C CA . PRO A 1 189 ? -34.107 -8.825 32.717 1.00 76.81 189 PRO A CA 1
ATOM 1482 C C . PRO A 1 189 ? -34.292 -9.769 33.901 1.00 76.81 189 PRO A C 1
ATOM 1484 O O . PRO A 1 189 ? -33.409 -10.557 34.248 1.00 76.81 189 PRO A O 1
ATOM 1487 N N . LEU A 1 190 ? -35.447 -9.675 34.548 1.00 72.44 190 LEU A N 1
ATOM 1488 C CA . LEU A 1 190 ? -35.842 -10.619 35.574 1.00 72.44 190 LEU A CA 1
ATOM 1489 C C . LEU A 1 190 ? -36.620 -11.727 34.888 1.00 72.44 190 LEU A C 1
ATOM 1491 O O . LEU A 1 190 ? -37.714 -11.513 34.364 1.00 72.44 190 LEU A O 1
ATOM 1495 N N . LYS A 1 191 ? -36.072 -12.943 34.920 1.00 69.25 191 LYS A N 1
ATOM 1496 C CA . LYS A 1 191 ? -36.866 -14.123 34.599 1.00 69.25 191 LYS A CA 1
ATOM 1497 C C . LYS A 1 191 ? -38.011 -14.174 35.606 1.00 69.25 191 LYS A C 1
ATOM 1499 O O . LYS A 1 191 ? -37.779 -14.457 36.782 1.00 69.25 191 LYS A O 1
ATOM 1504 N N . ILE A 1 192 ? -39.229 -13.892 35.147 1.00 71.00 192 ILE A N 1
ATOM 1505 C CA . ILE A 1 192 ? -40.436 -14.036 35.955 1.00 71.00 192 ILE A CA 1
ATOM 1506 C C . ILE A 1 192 ? -40.517 -15.517 36.322 1.00 71.00 192 ILE A C 1
ATOM 1508 O O . ILE A 1 192 ? -40.858 -16.374 35.505 1.00 71.00 192 ILE A O 1
ATOM 1512 N N . LYS A 1 193 ? -40.113 -15.844 37.551 1.00 60.00 193 LYS A N 1
ATOM 1513 C CA . LYS A 1 193 ? -40.414 -17.147 38.129 1.00 60.00 193 LYS A CA 1
ATOM 1514 C C . LYS A 1 193 ? -41.928 -17.163 38.255 1.00 60.00 193 LYS A C 1
ATOM 1516 O O . LYS A 1 193 ? -42.469 -16.308 38.947 1.00 60.00 193 LYS A O 1
ATOM 1521 N N . ASN A 1 194 ? -42.601 -18.095 37.583 1.00 51.16 194 ASN A N 1
ATOM 1522 C CA . ASN A 1 194 ? -44.015 -18.343 37.833 1.00 51.16 194 ASN A CA 1
ATOM 1523 C C . ASN A 1 194 ? -44.188 -18.620 39.336 1.00 51.16 194 ASN A C 1
ATOM 1525 O O . ASN A 1 194 ? -43.983 -19.738 39.807 1.00 51.16 194 ASN A O 1
ATOM 1529 N N . THR A 1 195 ? -44.601 -17.609 40.094 1.00 45.81 195 THR A N 1
ATOM 1530 C CA . THR A 1 195 ? -45.079 -17.714 41.477 1.00 45.81 195 THR A CA 1
ATOM 1531 C C . THR A 1 195 ? -46.470 -18.353 41.545 1.00 45.81 195 THR A C 1
ATOM 1533 O O . THR A 1 195 ? -47.137 -18.297 42.568 1.00 45.81 195 THR A O 1
ATOM 1536 N N . LEU A 1 196 ? -46.887 -19.060 40.492 1.00 46.06 196 LEU A N 1
ATOM 1537 C CA . LEU A 1 196 ? -48.026 -19.979 40.481 1.00 46.06 196 LEU A CA 1
ATOM 1538 C C . LEU A 1 196 ? -47.612 -21.397 40.917 1.00 46.06 196 LEU A C 1
ATOM 1540 O O . LEU A 1 196 ? -48.089 -22.386 40.375 1.00 46.06 196 LEU A O 1
ATOM 1544 N N . SER A 1 197 ? -46.692 -21.510 41.879 1.00 44.41 197 SER A N 1
ATOM 1545 C CA . SER A 1 197 ? -46.269 -22.797 42.458 1.00 44.41 197 SER A CA 1
ATOM 1546 C C . SER A 1 197 ? -46.469 -22.895 43.974 1.00 44.41 197 SER A C 1
ATOM 1548 O O . SER A 1 197 ? -45.943 -23.812 44.594 1.00 44.41 197 SER A O 1
ATOM 1550 N N . GLN A 1 198 ? -47.284 -22.019 44.575 1.00 45.00 198 GLN A N 1
ATOM 1551 C CA . GLN A 1 198 ? -47.838 -22.278 45.917 1.00 45.00 198 GLN A CA 1
ATOM 1552 C C . GLN A 1 198 ? -49.319 -22.659 45.940 1.00 45.00 198 GLN A C 1
ATOM 1554 O O . GLN A 1 198 ? -49.838 -23.030 46.983 1.00 45.00 198 GLN A O 1
ATOM 1559 N N . SER A 1 199 ? -49.994 -22.667 44.800 1.00 42.69 199 SER A N 1
ATOM 1560 C CA . SER A 1 199 ? -51.312 -23.277 44.647 1.00 42.69 199 SER A CA 1
ATOM 1561 C C . SER A 1 199 ? -51.668 -23.132 43.185 1.00 42.69 199 SER A C 1
ATOM 1563 O O . SER A 1 199 ? -51.824 -22.008 42.728 1.00 42.69 199 SER A O 1
ATOM 1565 N N . MET A 1 200 ? -51.686 -24.234 42.443 1.00 36.97 200 MET A N 1
ATOM 1566 C CA . MET A 1 200 ? -52.505 -24.445 41.247 1.00 36.97 200 MET A CA 1
ATOM 1567 C C . MET A 1 200 ? -52.069 -25.777 40.654 1.00 36.97 200 MET A C 1
ATOM 1569 O O . MET A 1 200 ? -51.083 -25.903 39.930 1.00 36.97 200 MET A O 1
ATOM 1573 N N . SER A 1 201 ? -52.846 -26.795 41.001 1.00 45.97 201 SER A N 1
ATOM 1574 C CA . SER A 1 201 ? -53.030 -27.963 40.161 1.00 45.97 201 SER A CA 1
ATOM 1575 C C . SER A 1 201 ? -53.142 -27.535 38.691 1.00 45.97 201 SER A C 1
ATOM 1577 O O . SER A 1 201 ? -54.086 -26.849 38.319 1.00 45.97 201 SER A O 1
ATOM 1579 N N . SER A 1 202 ? -52.143 -27.911 37.892 1.00 44.22 202 SER A N 1
ATOM 1580 C CA . SER A 1 202 ? -52.242 -28.461 36.530 1.00 44.22 202 SER A CA 1
ATOM 1581 C C . SER A 1 202 ? -53.355 -27.989 35.572 1.00 44.22 202 SER A C 1
ATOM 1583 O O . SER A 1 202 ? -53.791 -28.767 34.729 1.00 44.22 202 SER A O 1
ATOM 1585 N N . LYS A 1 203 ? -53.816 -26.736 35.607 1.00 44.62 203 LYS A N 1
ATOM 1586 C CA . LYS A 1 203 ? -54.778 -26.236 34.612 1.00 44.62 203 LYS A CA 1
ATOM 1587 C C . LYS A 1 203 ? -54.158 -25.156 33.744 1.00 44.62 203 LYS A C 1
ATOM 1589 O O . LYS A 1 203 ? -54.298 -23.962 33.981 1.00 44.62 203 LYS A O 1
ATOM 1594 N N . SER A 1 204 ? -53.478 -25.631 32.703 1.00 48.38 204 SER A N 1
ATOM 1595 C CA . SER A 1 204 ? -53.292 -24.868 31.472 1.00 48.38 204 SER A CA 1
ATOM 1596 C C . SER A 1 204 ? -54.677 -24.532 30.894 1.00 48.38 204 SER A C 1
ATOM 1598 O O . SER A 1 204 ? -55.487 -25.447 30.745 1.00 48.38 204 SER A O 1
ATOM 1600 N N . PRO A 1 205 ? -54.978 -23.269 30.541 1.00 56.41 205 PRO A N 1
ATOM 1601 C CA . PRO A 1 205 ? -56.210 -22.917 29.832 1.00 56.41 205 PRO A CA 1
ATOM 1602 C C . PRO A 1 205 ? -56.182 -23.347 28.354 1.00 56.41 205 PRO A C 1
ATOM 1604 O O . PRO A 1 205 ? -57.186 -23.227 27.659 1.00 56.41 205 PRO A O 1
ATOM 1607 N N . PHE A 1 206 ? -55.051 -23.876 27.873 1.00 52.03 206 PHE A N 1
ATOM 1608 C CA . PHE A 1 206 ? -54.897 -24.432 26.532 1.00 52.03 206 PHE A CA 1
ATOM 1609 C C . PHE A 1 206 ? -54.764 -25.955 26.597 1.00 52.03 206 PHE A C 1
ATOM 1611 O O . PHE A 1 206 ? -53.915 -26.483 27.319 1.00 52.03 206 PHE A O 1
ATOM 1618 N N . ILE A 1 207 ? -55.598 -26.644 25.813 1.00 55.56 207 ILE A N 1
ATOM 1619 C CA . ILE A 1 207 ? -55.697 -28.113 25.735 1.00 55.56 207 ILE A CA 1
ATOM 1620 C C . ILE A 1 207 ? -54.412 -28.750 25.162 1.00 55.56 207 ILE A C 1
ATOM 1622 O O . ILE A 1 207 ? -54.123 -29.908 25.441 1.00 55.56 207 ILE A O 1
ATOM 1626 N N . TYR A 1 208 ? -53.592 -27.985 24.436 1.00 45.00 208 TYR A N 1
ATOM 1627 C CA . TYR A 1 208 ? -52.261 -28.392 23.981 1.00 45.00 208 TYR A CA 1
ATOM 1628 C C . TYR A 1 208 ? -51.236 -27.320 24.349 1.00 45.00 208 TYR A C 1
ATOM 1630 O O . TYR A 1 208 ? -51.238 -26.231 23.782 1.00 45.00 208 TYR A O 1
ATOM 1638 N N . SER A 1 209 ? -50.340 -27.639 25.282 1.00 49.06 209 SER A N 1
ATOM 1639 C CA . SER A 1 209 ? -49.158 -26.827 25.576 1.00 49.06 209 SER A CA 1
ATOM 1640 C C . SER A 1 209 ? -47.925 -27.705 25.331 1.00 49.06 209 SER A C 1
ATOM 1642 O O . SER A 1 209 ? -47.607 -28.539 26.178 1.00 49.06 209 SER A O 1
ATOM 1644 N N . PRO A 1 210 ? -47.251 -27.607 24.166 1.00 43.94 210 PRO A N 1
ATOM 1645 C CA . PRO A 1 210 ? -46.179 -28.534 23.796 1.00 43.94 210 PRO A CA 1
ATOM 1646 C C . PRO A 1 210 ? -44.840 -28.232 24.485 1.00 43.94 210 PRO A C 1
ATOM 1648 O O . PRO A 1 210 ? -43.828 -28.853 24.172 1.00 43.94 210 PRO A O 1
ATOM 1651 N N . ILE A 1 211 ? -44.802 -27.300 25.438 1.00 52.22 211 ILE A N 1
ATOM 1652 C CA . ILE A 1 211 ? -43.571 -26.906 26.124 1.00 52.22 211 ILE A CA 1
ATOM 1653 C C . ILE A 1 211 ? -43.518 -27.605 27.484 1.00 52.22 211 ILE A C 1
ATOM 1655 O O . ILE A 1 211 ? -43.684 -26.996 28.539 1.00 52.22 211 ILE A O 1
ATOM 1659 N N . ILE A 1 212 ? -43.265 -28.915 27.460 1.00 53.38 212 ILE A N 1
ATOM 1660 C CA . ILE A 1 212 ? -42.688 -29.591 28.622 1.00 53.38 212 ILE A CA 1
ATOM 1661 C C . ILE A 1 212 ? -41.254 -29.077 28.704 1.00 53.38 212 ILE A C 1
ATOM 1663 O O . ILE A 1 212 ? -40.385 -29.478 27.930 1.00 53.38 212 ILE A O 1
ATOM 1667 N N . ALA A 1 213 ? -41.025 -28.116 29.597 1.00 51.31 213 ALA A N 1
ATOM 1668 C CA . ALA A 1 213 ? -39.701 -27.597 29.887 1.00 51.31 213 ALA A CA 1
ATOM 1669 C C . ALA A 1 213 ? -38.847 -28.725 30.487 1.00 51.31 213 ALA A C 1
ATOM 1671 O O . ALA A 1 213 ? -38.793 -28.918 31.700 1.00 51.31 213 ALA A O 1
ATOM 1672 N N . HIS A 1 214 ? -38.180 -29.495 29.629 1.00 45.72 214 HIS A N 1
ATOM 1673 C CA . HIS A 1 214 ? -37.057 -30.312 30.048 1.00 45.72 214 HIS A CA 1
ATOM 1674 C C . HIS A 1 214 ? -35.988 -29.362 30.588 1.00 45.72 214 HIS A C 1
ATOM 1676 O O . HIS A 1 214 ? -35.369 -28.614 29.829 1.00 45.72 214 HIS A O 1
ATOM 1682 N N . ASN A 1 215 ? -35.783 -29.397 31.906 1.00 46.09 215 ASN A N 1
ATOM 1683 C CA . ASN A 1 215 ? -34.600 -28.859 32.568 1.00 46.09 215 ASN A CA 1
ATOM 1684 C C . ASN A 1 215 ? -33.373 -29.599 32.015 1.00 46.09 215 ASN A C 1
ATOM 1686 O O . ASN A 1 215 ? -32.900 -30.572 32.599 1.00 46.09 215 ASN A O 1
ATOM 1690 N N . ARG A 1 216 ? -32.879 -29.174 30.849 1.00 48.41 216 ARG A N 1
ATOM 1691 C CA . ARG A 1 216 ? -31.530 -29.518 30.410 1.00 48.41 216 ARG A CA 1
ATOM 1692 C C . ARG A 1 216 ? -30.586 -28.855 31.401 1.00 48.41 216 ARG A C 1
ATOM 1694 O O . ARG A 1 216 ? -30.650 -27.641 31.586 1.00 48.41 216 ARG A O 1
ATOM 1701 N N . GLY A 1 217 ? -29.803 -29.692 32.078 1.00 45.34 217 GLY A N 1
ATOM 1702 C CA . GLY A 1 217 ? -28.846 -29.285 33.095 1.00 45.34 217 GLY A CA 1
ATOM 1703 C C . GLY A 1 217 ? -27.989 -28.120 32.617 1.00 45.34 217 GLY A C 1
ATOM 1704 O O . GLY A 1 217 ? -27.653 -28.024 31.436 1.00 45.34 217 GLY A O 1
ATOM 1705 N N . GLU A 1 218 ? -27.682 -27.225 33.551 1.00 46.62 218 GLU A N 1
ATOM 1706 C CA . GLU A 1 218 ? -26.761 -26.113 33.359 1.00 46.62 218 GLU A CA 1
ATOM 1707 C C . GLU A 1 218 ? -25.385 -26.651 32.957 1.00 46.62 218 GLU A C 1
ATOM 1709 O O . GLU A 1 218 ? -24.510 -26.905 33.784 1.00 46.62 218 GLU A O 1
ATOM 1714 N N . GLU A 1 219 ? -25.170 -26.817 31.654 1.00 49.34 219 GLU A N 1
ATOM 1715 C CA . GLU A 1 219 ? -23.826 -26.809 31.110 1.00 49.34 219 GLU A CA 1
ATOM 1716 C C . GLU A 1 219 ? -23.243 -25.432 31.420 1.00 49.34 219 GLU A C 1
ATOM 1718 O O . GLU A 1 219 ? -23.703 -24.408 30.895 1.00 49.34 219 GLU A O 1
ATOM 1723 N N . ARG A 1 220 ? -22.232 -25.427 32.299 1.00 49.34 220 ARG A N 1
ATOM 1724 C CA . ARG A 1 220 ? -21.317 -24.309 32.557 1.00 49.34 220 ARG A CA 1
ATOM 1725 C C . ARG A 1 220 ? -20.604 -23.940 31.260 1.00 49.34 220 ARG A C 1
ATOM 1727 O O . ARG A 1 220 ? -19.450 -24.272 31.014 1.00 49.34 220 ARG A O 1
ATOM 1734 N N . SER A 1 221 ? -21.347 -23.281 30.397 1.00 52.25 221 SER A N 1
ATOM 1735 C CA . SER A 1 221 ? -20.843 -22.603 29.226 1.00 52.25 221 SER A CA 1
ATOM 1736 C C . SER A 1 221 ? -20.197 -21.309 29.703 1.00 52.25 221 SER A C 1
ATOM 1738 O O . SER A 1 221 ? -20.627 -20.726 30.696 1.00 52.25 221 SER A O 1
ATOM 1740 N N . LYS A 1 222 ? -19.151 -20.863 29.003 1.00 54.81 222 LYS A N 1
ATOM 1741 C CA . LYS A 1 222 ? -18.488 -19.559 29.190 1.00 54.81 222 LYS A CA 1
ATOM 1742 C C . LYS A 1 222 ? -19.427 -18.400 28.798 1.00 54.81 222 LYS A C 1
ATOM 1744 O O . LYS A 1 222 ? -19.076 -17.561 27.976 1.00 54.81 222 LYS A O 1
ATOM 1749 N N . LYS A 1 223 ? -20.674 -18.441 29.263 1.00 64.44 223 LYS A N 1
ATOM 1750 C CA . LYS A 1 223 ? -21.720 -17.473 28.970 1.00 64.44 223 LYS A CA 1
ATOM 1751 C C . LYS A 1 223 ? -21.577 -16.314 29.939 1.00 64.44 223 LYS A C 1
ATOM 1753 O O . LYS A 1 223 ? -21.258 -16.508 31.103 1.00 64.44 223 LYS A O 1
ATOM 1758 N N . ILE A 1 224 ? -21.801 -15.131 29.391 1.00 67.44 224 ILE A N 1
ATOM 1759 C CA . ILE A 1 224 ? -21.874 -13.845 30.077 1.00 67.44 224 ILE A CA 1
ATOM 1760 C C . ILE A 1 224 ? -22.698 -13.982 31.369 1.00 67.44 224 ILE A C 1
ATOM 1762 O O . ILE A 1 224 ? -23.757 -14.610 31.355 1.00 67.44 224 ILE A O 1
ATOM 1766 N N . ASP A 1 225 ? -22.233 -13.369 32.461 1.00 73.31 225 ASP A N 1
ATOM 1767 C CA . ASP A 1 225 ? -22.794 -13.525 33.818 1.00 73.31 225 ASP A CA 1
ATOM 1768 C C . ASP A 1 225 ? -24.189 -12.888 34.010 1.00 73.31 225 ASP A C 1
ATOM 1770 O O . ASP A 1 225 ? -24.741 -12.865 35.112 1.00 73.31 225 ASP A O 1
ATOM 1774 N N . PHE A 1 226 ? -24.779 -12.345 32.946 1.00 78.38 226 PHE A N 1
ATOM 1775 C CA . PHE A 1 226 ? -26.086 -11.697 32.953 1.00 78.38 226 PHE A CA 1
ATOM 1776 C C . PHE A 1 226 ? -26.882 -12.024 31.685 1.00 78.38 226 PHE A C 1
ATOM 1778 O O . PHE A 1 226 ? -26.343 -12.437 30.659 1.00 78.38 226 PHE A O 1
ATOM 1785 N N . GLN A 1 227 ? -28.199 -11.836 31.770 1.00 76.94 227 GLN A N 1
ATOM 1786 C CA . GLN A 1 227 ? -29.135 -12.078 30.674 1.00 76.94 227 GLN A CA 1
ATOM 1787 C C . GLN A 1 227 ? -29.391 -10.794 29.891 1.00 76.94 227 GLN A C 1
ATOM 1789 O O . GLN A 1 227 ? -29.480 -9.719 30.483 1.00 76.94 227 GLN A O 1
ATOM 1794 N N . TRP A 1 228 ? -29.553 -10.929 28.577 1.00 78.38 228 TRP A N 1
ATOM 1795 C CA . TRP A 1 228 ? -29.943 -9.859 27.662 1.00 78.38 228 TRP A CA 1
ATOM 1796 C C . TRP A 1 228 ? -31.247 -10.209 26.959 1.00 78.38 228 TRP A C 1
ATOM 1798 O O . TRP A 1 228 ? -31.526 -11.384 26.706 1.00 78.38 228 TRP A O 1
ATOM 1808 N N . VAL A 1 229 ? -32.025 -9.180 26.633 1.00 77.50 229 VAL A N 1
ATOM 1809 C CA . VAL A 1 229 ? -33.224 -9.305 25.806 1.00 77.50 229 VAL A CA 1
ATOM 1810 C C . VAL A 1 229 ? -32.890 -8.834 24.401 1.00 77.50 229 VAL A C 1
ATOM 1812 O O . VAL A 1 229 ? -32.251 -7.804 24.200 1.00 77.50 229 VAL A O 1
ATOM 1815 N N . GLN A 1 230 ? -33.300 -9.617 23.410 1.00 80.56 230 GLN A N 1
ATOM 1816 C CA . GLN A 1 230 ? -33.158 -9.236 22.014 1.00 80.56 230 GLN A CA 1
ATOM 1817 C C . GLN A 1 230 ? -33.960 -7.956 21.739 1.00 80.56 230 GLN A C 1
ATOM 1819 O O . GLN A 1 230 ? -35.160 -7.921 21.994 1.00 80.56 230 GLN A O 1
ATOM 1824 N N . GLY A 1 231 ? -33.303 -6.939 21.181 1.00 81.69 231 GLY A N 1
ATOM 1825 C CA . GLY A 1 231 ? -33.926 -5.656 20.840 1.00 81.69 231 GLY A CA 1
ATOM 1826 C C . GLY A 1 231 ? -33.810 -4.577 21.918 1.00 81.69 231 GLY A C 1
ATOM 1827 O O . GLY A 1 231 ? -34.107 -3.424 21.618 1.00 81.69 231 GLY A O 1
ATOM 1828 N N . ASP A 1 232 ? -33.331 -4.915 23.118 1.00 81.19 232 ASP A N 1
ATOM 1829 C CA . ASP A 1 232 ? -33.036 -3.921 24.152 1.00 81.19 232 ASP A CA 1
ATOM 1830 C C . ASP A 1 232 ? -31.662 -3.272 23.955 1.00 81.19 232 ASP A C 1
ATOM 1832 O O . ASP A 1 232 ? -30.741 -3.843 23.362 1.00 81.19 232 ASP A O 1
ATOM 1836 N N . VAL A 1 233 ? -31.530 -2.054 24.489 1.00 80.94 233 VAL A N 1
ATOM 1837 C CA . VAL A 1 233 ? -30.264 -1.317 24.511 1.00 80.94 233 VAL A CA 1
ATOM 1838 C C . VAL A 1 233 ? -29.254 -2.091 25.351 1.00 80.94 233 VAL A C 1
ATOM 1840 O O . VAL A 1 233 ? -29.546 -2.517 26.468 1.00 80.94 233 VAL A O 1
ATOM 1843 N N . CYS A 1 234 ? -28.047 -2.248 24.818 1.00 78.69 234 CYS A N 1
ATOM 1844 C CA . CYS A 1 234 ? -26.932 -2.844 25.530 1.00 78.69 234 CYS A CA 1
ATOM 1845 C C . CYS A 1 234 ? -25.772 -1.860 25.615 1.00 78.69 234 CYS A C 1
ATOM 1847 O O . CYS A 1 234 ? -25.593 -1.012 24.741 1.00 78.69 234 CYS A O 1
ATOM 1849 N N . GLU A 1 235 ? -24.988 -1.983 26.677 1.00 85.94 235 GLU A N 1
ATOM 1850 C CA . GLU A 1 235 ? -23.794 -1.177 26.864 1.00 85.94 235 GLU A CA 1
ATOM 1851 C C . GLU A 1 235 ? -22.562 -2.062 26.666 1.00 85.94 235 GLU A C 1
ATOM 1853 O O . GLU A 1 235 ? -22.483 -3.192 27.163 1.00 85.94 235 GLU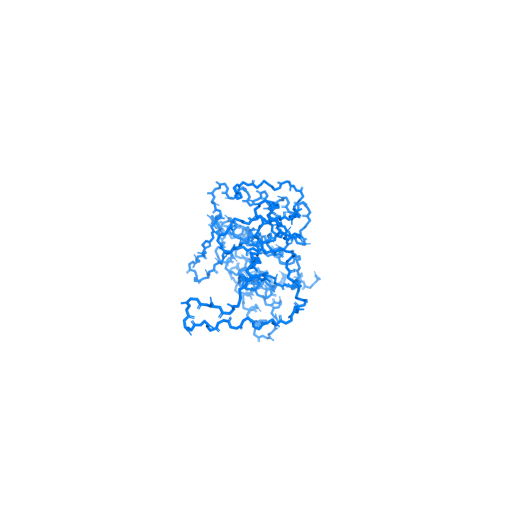 A O 1
ATOM 1858 N N . VAL A 1 236 ? -21.604 -1.555 25.894 1.00 86.75 236 VAL A N 1
ATOM 1859 C CA . VAL A 1 236 ? -20.346 -2.235 25.599 1.00 86.75 236 VAL A CA 1
ATOM 1860 C C . VAL A 1 236 ? -19.214 -1.308 25.994 1.00 86.75 236 VAL A C 1
ATOM 1862 O O . VAL A 1 236 ? -19.136 -0.173 25.535 1.00 86.75 236 VAL A O 1
ATOM 1865 N N . GLN A 1 237 ? -18.309 -1.811 26.822 1.00 89.62 237 GLN A N 1
ATOM 1866 C CA . GLN A 1 237 ? -17.055 -1.149 27.119 1.00 89.62 237 GLN A CA 1
ATOM 1867 C C . GLN A 1 237 ? -15.982 -1.651 26.156 1.00 89.62 237 GLN A C 1
ATOM 1869 O O . GLN A 1 237 ? -15.721 -2.853 26.055 1.00 89.62 237 GLN A O 1
ATOM 1874 N N . LEU A 1 238 ? -15.339 -0.716 25.465 1.00 90.50 238 LEU A N 1
ATOM 1875 C CA . LEU A 1 238 ? -14.232 -0.982 24.559 1.00 90.50 238 LEU A CA 1
ATOM 1876 C C . LEU A 1 238 ? -12.957 -0.360 25.130 1.00 90.50 238 LEU A C 1
ATOM 1878 O O . LEU 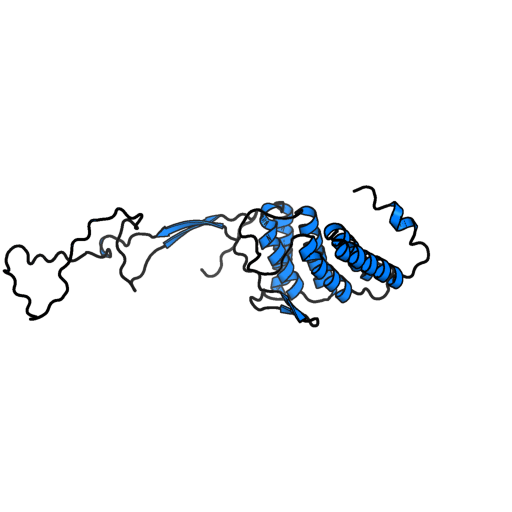A 1 238 ? -12.885 0.853 25.312 1.00 90.50 238 LEU A O 1
ATOM 1882 N N . MET A 1 239 ? -11.935 -1.176 25.378 1.00 90.25 239 MET A N 1
ATOM 1883 C CA . MET A 1 239 ? -10.601 -0.682 25.714 1.00 90.25 239 MET A CA 1
ATOM 1884 C C . MET A 1 239 ? -9.749 -0.688 24.454 1.00 90.25 239 MET A C 1
ATOM 1886 O O . MET A 1 239 ? -9.495 -1.750 23.879 1.00 90.25 239 MET A O 1
ATOM 1890 N N . VAL A 1 240 ? -9.280 0.485 24.037 1.00 90.75 240 VAL A N 1
ATOM 1891 C CA . VAL A 1 240 ? -8.411 0.647 22.866 1.00 90.75 240 VAL A CA 1
ATOM 1892 C C . VAL A 1 240 ? -7.030 1.155 23.265 1.00 90.75 240 VAL A C 1
ATOM 1894 O O . VAL A 1 240 ? -6.857 1.827 24.278 1.00 90.75 240 VAL A O 1
ATOM 1897 N N . TYR A 1 241 ? -6.031 0.820 22.458 1.00 91.19 241 TYR A N 1
ATOM 1898 C CA . TYR A 1 241 ? -4.653 1.270 22.587 1.00 9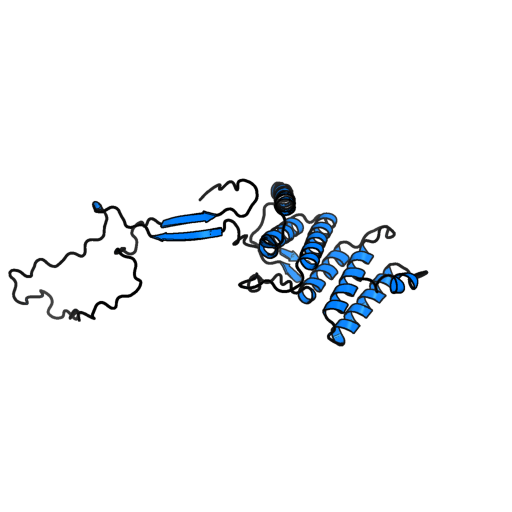1.19 241 TYR A CA 1
ATOM 1899 C C . TYR A 1 241 ? -4.214 1.930 21.282 1.00 91.19 241 TYR A C 1
ATOM 1901 O O . TYR A 1 241 ? -4.378 1.357 20.204 1.00 91.19 241 TYR A O 1
ATOM 1909 N N . ASN A 1 242 ? -3.638 3.124 21.385 1.00 92.56 242 ASN A N 1
ATOM 1910 C CA . ASN A 1 242 ? -3.063 3.839 20.256 1.00 92.56 242 ASN A CA 1
ATOM 1911 C C . ASN A 1 242 ? -1.577 3.449 20.088 1.00 92.56 242 ASN A C 1
ATOM 1913 O O . ASN A 1 242 ? -0.777 3.790 20.959 1.00 92.56 242 ASN A O 1
ATOM 1917 N N . PRO A 1 243 ? -1.187 2.755 19.001 1.00 91.56 243 PRO A N 1
ATOM 1918 C CA . PRO A 1 243 ? 0.209 2.392 18.742 1.00 91.56 243 PRO A CA 1
ATOM 1919 C C . PRO A 1 243 ? 1.026 3.512 18.064 1.00 91.56 243 PRO A C 1
ATOM 1921 O O . PRO A 1 243 ? 2.198 3.299 17.728 1.00 91.56 243 PRO A O 1
ATOM 1924 N N . MET A 1 244 ? 0.416 4.675 17.808 1.00 94.31 244 MET A N 1
ATOM 1925 C CA . MET A 1 244 ? 1.064 5.831 17.193 1.00 94.31 244 MET A CA 1
ATOM 1926 C C . MET A 1 244 ? 1.748 6.707 18.253 1.00 94.31 244 MET A C 1
ATOM 1928 O O . MET A 1 244 ? 1.232 6.858 19.360 1.00 94.31 244 MET A O 1
ATOM 1932 N N . PRO A 1 245 ? 2.874 7.360 17.920 1.00 93.44 245 PRO A N 1
ATOM 1933 C CA . PRO A 1 245 ? 3.636 8.209 18.844 1.00 93.44 245 PRO A CA 1
ATOM 1934 C C . PRO A 1 245 ? 3.068 9.638 18.958 1.00 93.44 245 PRO A C 1
ATOM 1936 O O . PRO A 1 245 ? 3.802 10.594 19.218 1.00 93.44 245 PRO A O 1
ATOM 1939 N N . PHE A 1 246 ? 1.777 9.798 18.676 1.00 92.38 246 PHE A N 1
ATOM 1940 C CA . PHE A 1 246 ? 1.023 11.045 18.742 1.00 92.38 246 PHE A CA 1
ATOM 1941 C C . PHE A 1 246 ? -0.449 10.733 19.020 1.00 92.38 246 PHE A C 1
ATOM 1943 O O . PHE A 1 246 ? -0.906 9.604 18.830 1.00 92.38 246 PHE A O 1
ATOM 1950 N N . GLU A 1 247 ? -1.190 11.735 19.482 1.00 89.62 247 GLU A N 1
ATOM 1951 C CA . GLU A 1 247 ? -2.602 11.594 19.821 1.00 89.62 247 GLU A CA 1
ATOM 1952 C C . GLU A 1 247 ? -3.458 11.385 18.564 1.00 89.62 247 GLU A C 1
ATOM 1954 O O . GLU A 1 247 ? -3.432 12.194 17.637 1.00 89.62 247 GLU A O 1
ATOM 1959 N N . LEU A 1 248 ? -4.224 10.291 18.534 1.00 85.25 248 LEU A N 1
ATOM 1960 C CA . LEU A 1 248 ? -5.233 10.063 17.505 1.00 85.25 248 LEU A CA 1
ATOM 1961 C C . LEU A 1 248 ? -6.533 10.738 17.931 1.00 85.25 248 LEU A C 1
ATOM 1963 O O . LEU A 1 248 ? -7.155 10.327 18.911 1.00 85.25 248 LEU A O 1
ATOM 1967 N N . ARG A 1 249 ? -6.950 11.755 17.177 1.00 82.00 249 ARG A N 1
ATOM 1968 C CA . ARG A 1 249 ? -8.259 12.385 17.359 1.00 82.00 249 ARG A CA 1
ATOM 1969 C C . ARG A 1 249 ? -9.339 11.451 16.836 1.00 82.00 249 ARG A C 1
ATOM 1971 O O . ARG A 1 249 ? -9.288 11.025 15.685 1.00 82.00 249 ARG A O 1
ATOM 1978 N N . VAL A 1 250 ? -10.302 11.132 17.692 1.00 72.94 250 VAL A N 1
ATOM 1979 C CA . VAL A 1 250 ? -11.488 10.366 17.312 1.00 72.94 250 VAL A CA 1
ATOM 1980 C C . VAL A 1 250 ? -12.628 11.357 17.145 1.00 72.94 250 VAL A C 1
ATOM 1982 O O . VAL A 1 250 ? -13.094 11.944 18.118 1.00 72.94 250 VAL A O 1
ATOM 1985 N N . GLU A 1 251 ? -13.050 11.558 15.904 1.00 74.06 251 GLU A N 1
ATOM 1986 C CA . GLU A 1 251 ? -14.214 12.368 15.559 1.00 74.06 251 GLU A CA 1
ATOM 1987 C C . GLU A 1 251 ? -15.316 11.417 15.067 1.00 74.06 251 GLU A C 1
ATOM 1989 O O . GLU A 1 251 ? -15.042 10.552 14.238 1.00 74.06 251 GLU A O 1
ATOM 1994 N N . ASN A 1 252 ? -16.541 11.566 15.585 1.00 60.84 252 ASN A N 1
ATOM 1995 C CA . ASN A 1 252 ? -17.730 10.753 15.265 1.00 60.84 252 ASN A CA 1
ATOM 1996 C C . ASN A 1 252 ? -17.614 9.243 15.599 1.00 60.84 252 ASN A C 1
ATOM 1998 O O . ASN A 1 252 ? -17.379 8.426 14.708 1.00 60.84 252 ASN A O 1
ATOM 2002 N N . MET A 1 253 ? -17.824 8.880 16.875 1.00 56.97 253 MET A N 1
ATOM 2003 C CA . MET A 1 253 ? -18.064 7.488 17.313 1.00 56.97 253 MET A CA 1
ATOM 2004 C C . MET A 1 253 ? -19.523 7.068 17.147 1.00 56.97 253 MET A C 1
ATOM 2006 O O . MET A 1 253 ? -20.405 7.912 17.426 1.00 56.97 253 MET A O 1
#

pLDDT: mean 81.52, std 17.23, range [34.41, 97.31]

Organism: Scyliorhinus torazame (NCBI:txid75743)

Secondary structure (DSSP, 8-state):
--SSHHHHGGGTT--HHHHHHHHHHHHHHHHHTT-HHHHHHHHHHHHHHTT-TT-SS--HHHHHHHHHHHTGGGT----TTTS-SSS--S-HHHHHHHHHHHHHHHHHTT-HHHHHHHHHHHHHHHTTTS-HHHHHHHHHHHHHHHTTS----S-EE-TTS-EE-----TTSSEEEEEEEEPPPTTTS-------TTSS--S--SSS--------------S--SS---TTS--EEEEEEE--SSS-------